Protein AF-A0A9W7G6H3-F1 (afdb_monomer_lite)

Foldseek 3Di:
DDDDDDPVVVVVVVVVVVPDDDDDDDDDDDDDDDDDDDDDDDPPDPPDPPPPPPDPPPDDPDPPDDDQFQDFQPDTHGPLQWQDDDPFKTKGQDQFAPFQLWIKMFTRDPPQQFPVPDDPVSNVVRVVVVVVSLVLSCVVVVAPDWDKDWQGDQVSQDPGSGTMIIIGGDDPPSDPDPCVVVVVSNVSHPDPDDDDDDDDPDPPPVVRDGDDPVVSSVVSVSSNVVVD

InterPro domains:
  IPR011146 HIT-like domain [PF01230] (80-172)
  IPR011146 HIT-like domain [PS51084] (68-177)
  IPR019808 Histidine triad, conserved site [PS00892] (151-169)
  IPR036265 HIT-like superfamily [G3DSA:3.30.428.10] (70-228)
  IPR036265 HIT-like superfamily [SSF54197] (71-226)
  IPR039383 FHIT family [cd01275] (71-188)
  IPR051884 Bis(5'-adenosyl)-triphosphatase activity regulators [PTHR46243] (67-227)

Radius of gyration: 25.58 Å; chains: 1; bounding box: 70×71×46 Å

Secondary structure (DSSP, 8-state):
--PPPPHHHHHHHHHHHTS------------------------------------------------SEEEETTEEEEGGGEEEE-SSEEEEE-SS-SSTT-EEEEESSTT--SGGGS-HHHHHHHHHHHHHHHHHHHHHTT-SEEEEE---SGGGT--SSS-EEEEEEE-TTSSSSTTHHHHHHHTTSS-----------PPPGGG-PPPPHHHHHHHHHHHHTT--

pLDDT: mean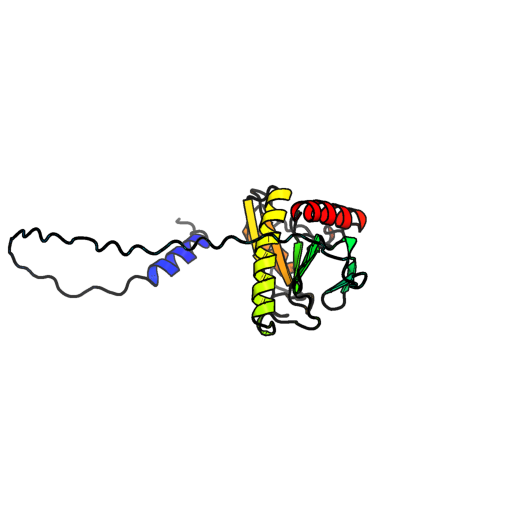 71.12, std 26.18, range [28.91, 98.69]

Sequence (228 aa):
MFGKPPPALLVVLVLLNYFLPSILSLATLSSSRSLLWGKITPLFSTASTRRTRFSTNLSGMEEGAGGDSQIFGRFQIPRKHVFYETEKSCAFVNLRPIVAGHVLVVCKREGVTRMSALEDDEYADLWSTVRKVQKVVEGENGGVAANVAVQDGREAGQSVPHVHVHILPRQKGDFEYNDQVYEELEGWGPWKGKGKERGMDVPNDEDRRDRTEEVMAEEARSYRDKFI

Structure (mmCIF, N/CA/C/O backbone):
data_AF-A0A9W7G6H3-F1
#
_entry.id   AF-A0A9W7G6H3-F1
#
loop_
_atom_site.group_PDB
_atom_site.id
_atom_site.type_symbol
_atom_site.label_atom_id
_atom_site.label_alt_id
_atom_site.label_comp_id
_atom_site.label_asym_id
_atom_site.label_entity_id
_atom_site.label_seq_id
_atom_site.pdbx_PDB_ins_code
_atom_site.Cartn_x
_atom_site.Cartn_y
_atom_site.Cartn_z
_atom_site.occupancy
_atom_site.B_iso_or_equiv
_atom_site.auth_seq_id
_atom_site.auth_comp_id
_atom_site.auth_asym_id
_atom_site.auth_atom_id
_atom_site.pdbx_PDB_model_num
ATOM 1 N N . MET A 1 1 ? 8.509 -36.606 -28.429 1.00 37.28 1 MET A N 1
ATOM 2 C CA . MET A 1 1 ? 8.901 -35.996 -27.141 1.00 37.28 1 MET A CA 1
ATOM 3 C C . MET A 1 1 ? 7.886 -34.909 -26.828 1.00 37.28 1 MET A C 1
ATOM 5 O O . MET A 1 1 ? 7.919 -33.875 -27.475 1.00 37.28 1 MET A O 1
ATOM 9 N N . PHE A 1 2 ? 6.924 -35.174 -25.943 1.00 42.19 2 PHE A N 1
ATOM 10 C CA . PHE A 1 2 ? 5.922 -34.181 -25.545 1.00 42.19 2 PHE A CA 1
ATOM 11 C C . PHE A 1 2 ? 6.442 -33.438 -24.311 1.00 42.19 2 PHE A C 1
ATOM 13 O O . PHE A 1 2 ? 6.698 -34.057 -23.279 1.00 42.19 2 PHE A O 1
ATOM 20 N N . GLY A 1 3 ? 6.680 -32.132 -24.457 1.00 44.75 3 GLY A N 1
ATOM 21 C CA . GLY A 1 3 ? 7.104 -31.256 -23.367 1.00 44.75 3 GLY A CA 1
ATOM 22 C C . GLY A 1 3 ? 6.021 -31.157 -22.294 1.00 44.75 3 GLY A C 1
ATOM 23 O O . GLY A 1 3 ? 4.830 -31.213 -22.600 1.00 44.75 3 GLY A O 1
ATOM 24 N N . LYS A 1 4 ? 6.438 -31.047 -21.029 1.00 42.97 4 LYS A N 1
ATOM 25 C CA . LYS A 1 4 ? 5.513 -30.858 -19.907 1.00 42.97 4 LYS A CA 1
ATOM 26 C C . LYS A 1 4 ? 4.685 -29.583 -20.133 1.00 42.97 4 LYS A C 1
ATOM 28 O O . LYS A 1 4 ? 5.272 -28.562 -20.493 1.00 42.97 4 LYS A O 1
ATOM 33 N N . PRO A 1 5 ? 3.358 -29.621 -19.929 1.00 42.94 5 PRO A N 1
ATOM 34 C CA . PRO A 1 5 ? 2.532 -28.431 -20.064 1.00 42.94 5 PRO A CA 1
ATOM 35 C C . PRO A 1 5 ? 2.884 -27.406 -18.971 1.00 42.94 5 PRO A C 1
ATOM 37 O O . PRO A 1 5 ? 3.294 -27.802 -17.874 1.00 42.94 5 PRO A O 1
ATOM 40 N N . PRO A 1 6 ? 2.730 -26.100 -19.252 1.00 42.84 6 PRO A N 1
ATOM 41 C CA . PRO A 1 6 ? 2.990 -25.044 -18.280 1.00 42.84 6 PRO A CA 1
ATOM 42 C C . PRO A 1 6 ? 2.073 -25.186 -17.050 1.00 42.84 6 PRO A C 1
ATOM 44 O O . PRO A 1 6 ? 0.951 -25.687 -17.177 1.00 42.84 6 PRO A O 1
ATOM 47 N N . PRO A 1 7 ? 2.511 -24.733 -15.861 1.00 51.31 7 PRO A N 1
ATOM 48 C CA . PRO A 1 7 ? 1.824 -24.958 -14.583 1.00 51.31 7 PRO A CA 1
ATOM 49 C C . PRO A 1 7 ? 0.365 -24.468 -14.557 1.00 51.31 7 PRO A C 1
ATOM 51 O O . PRO A 1 7 ? -0.476 -25.088 -13.907 1.00 51.31 7 PRO A O 1
ATOM 54 N N . ALA A 1 8 ? 0.018 -23.453 -15.355 1.00 47.84 8 ALA A N 1
ATOM 55 C CA . ALA A 1 8 ? -1.360 -22.982 -15.515 1.00 47.84 8 ALA A CA 1
ATOM 56 C C . ALA A 1 8 ? -2.313 -24.036 -16.126 1.00 47.84 8 ALA A C 1
ATOM 58 O O . ALA A 1 8 ? -3.483 -24.100 -15.750 1.00 47.84 8 ALA A O 1
ATOM 59 N N . LEU A 1 9 ? -1.826 -24.914 -17.015 1.00 43.56 9 LEU A N 1
ATOM 60 C CA . LEU A 1 9 ? -2.634 -26.006 -17.577 1.00 43.56 9 LEU A CA 1
ATOM 61 C C . LEU A 1 9 ? -2.933 -27.092 -16.535 1.00 43.56 9 LEU A C 1
ATOM 63 O O . LEU A 1 9 ? -3.976 -27.741 -16.610 1.00 43.56 9 LEU A O 1
ATOM 67 N N . LEU A 1 10 ? -2.042 -27.277 -15.557 1.00 43.38 10 LEU A N 1
ATOM 68 C CA . LEU A 1 10 ? -2.218 -28.261 -14.492 1.00 43.38 10 LEU A CA 1
ATOM 69 C C . LEU A 1 10 ? -3.322 -27.827 -13.517 1.00 43.38 10 LEU A C 1
ATOM 71 O O . LEU A 1 10 ? -4.120 -28.660 -13.103 1.00 43.38 10 LEU A O 1
ATOM 75 N N . VAL A 1 11 ? -3.438 -26.526 -13.225 1.00 48.56 11 VAL A N 1
ATOM 76 C CA . VAL A 1 11 ? -4.516 -25.978 -12.379 1.00 48.56 11 VAL A CA 1
ATOM 77 C C . VAL A 1 11 ? -5.888 -26.144 -13.046 1.00 48.56 11 VAL A C 1
ATOM 79 O O . VAL A 1 11 ? -6.843 -26.558 -12.392 1.00 48.56 11 VAL A O 1
ATOM 82 N N . VAL A 1 12 ? -5.988 -25.919 -14.362 1.00 50.88 12 VAL A N 1
ATOM 83 C CA . VAL A 1 12 ? -7.238 -26.130 -15.121 1.00 50.88 12 VAL A CA 1
ATOM 84 C C . VAL A 1 12 ? -7.622 -27.617 -15.183 1.00 50.88 12 VAL A C 1
ATOM 86 O O . VAL A 1 12 ? -8.793 -27.957 -15.014 1.00 50.88 12 VAL A O 1
ATOM 89 N N . LEU A 1 13 ? -6.648 -28.517 -15.361 1.00 43.91 13 LEU A N 1
ATOM 90 C CA . LEU A 1 13 ? -6.867 -29.971 -15.349 1.00 43.91 13 LEU A CA 1
ATOM 91 C C . LEU A 1 13 ? -7.285 -30.501 -13.971 1.00 43.91 13 LEU A C 1
ATOM 93 O O . LEU A 1 13 ? -8.119 -31.402 -13.893 1.00 43.91 13 LEU A O 1
ATOM 97 N N . VAL A 1 14 ? -6.746 -29.933 -12.890 1.00 50.03 14 VAL A N 1
ATOM 98 C CA . VAL A 1 14 ? -7.169 -30.270 -11.527 1.00 50.03 14 VAL A CA 1
ATOM 99 C C . VAL A 1 14 ? -8.615 -29.819 -11.305 1.00 50.03 14 VAL A C 1
ATOM 101 O O . VAL A 1 14 ? -9.425 -30.632 -10.878 1.00 50.03 14 VAL A O 1
ATOM 104 N N . LEU A 1 15 ? -8.991 -28.593 -11.682 1.00 46.84 15 LEU A N 1
ATOM 105 C CA . LEU A 1 15 ? -10.360 -28.087 -11.490 1.00 46.84 15 LEU A CA 1
ATOM 106 C C . LEU A 1 15 ? -11.423 -28.839 -12.313 1.00 46.84 15 LEU A C 1
ATOM 108 O O . LEU A 1 15 ? -12.531 -29.043 -11.819 1.00 46.84 15 LEU A O 1
ATOM 112 N N . LEU A 1 16 ? -11.095 -29.318 -13.519 1.00 47.12 16 LEU A N 1
ATOM 113 C CA . LEU A 1 16 ? -12.015 -30.131 -14.332 1.00 47.12 16 LEU A CA 1
ATOM 114 C C . LEU A 1 16 ? -12.332 -31.499 -13.702 1.00 47.12 16 LEU A C 1
ATOM 116 O O . LEU A 1 16 ? -13.444 -31.999 -13.867 1.00 47.12 16 LEU A O 1
ATOM 120 N N . ASN A 1 17 ? -11.406 -32.079 -12.932 1.00 48.19 17 ASN A N 1
ATOM 121 C CA . ASN A 1 17 ? -11.627 -33.356 -12.241 1.00 48.19 17 ASN A CA 1
ATOM 122 C C . ASN A 1 17 ? -12.491 -33.238 -10.973 1.00 48.19 17 ASN A C 1
ATOM 124 O O . ASN A 1 17 ? -13.005 -34.252 -10.505 1.00 48.19 17 ASN A O 1
ATOM 128 N N . TYR A 1 18 ? -12.696 -32.033 -10.429 1.00 50.94 18 TYR A N 1
ATOM 129 C CA . TYR A 1 18 ? -13.530 -31.821 -9.236 1.00 50.94 18 TYR A CA 1
ATOM 130 C C . TYR A 1 18 ? -15.010 -31.512 -9.546 1.00 50.94 18 TYR A C 1
ATOM 132 O O . TYR A 1 18 ? -15.808 -31.428 -8.616 1.00 50.94 18 TYR A O 1
ATOM 140 N N . PHE A 1 19 ? -15.406 -31.386 -10.824 1.00 48.22 19 PHE A N 1
ATOM 141 C CA . PHE A 1 19 ? -16.766 -30.974 -11.229 1.00 48.22 19 PHE A CA 1
ATOM 142 C C . PHE A 1 19 ? -17.551 -31.979 -12.091 1.00 48.22 19 PHE A C 1
ATOM 144 O O . PHE A 1 19 ? -18.599 -31.630 -12.634 1.00 48.22 19 PHE A O 1
ATOM 151 N N . LEU A 1 20 ? -17.119 -33.239 -12.184 1.00 40.69 20 LEU A N 1
ATOM 152 C CA . LEU A 1 20 ? -17.914 -34.301 -12.813 1.00 40.69 20 LEU A CA 1
ATOM 153 C C . LEU A 1 20 ? -18.245 -35.404 -11.799 1.00 40.69 20 LEU A C 1
ATOM 155 O O . LEU A 1 20 ? -17.445 -36.321 -11.614 1.00 40.69 20 LEU A O 1
ATOM 159 N N . PRO A 1 21 ? -19.421 -35.369 -11.146 1.00 39.72 21 PRO A N 1
ATOM 160 C CA . PRO A 1 21 ? -19.928 -36.549 -10.474 1.00 39.72 21 PRO A CA 1
ATOM 161 C C . PRO A 1 21 ? -20.385 -37.577 -11.517 1.00 39.72 21 PRO A C 1
ATOM 163 O O . PRO A 1 21 ? -21.236 -37.319 -12.366 1.00 39.72 21 PRO A O 1
ATOM 166 N N . SER A 1 22 ? -19.764 -38.747 -11.421 1.00 43.94 22 SER A N 1
ATOM 167 C CA . SER A 1 22 ? -20.074 -40.042 -12.020 1.00 43.94 22 SER A CA 1
ATOM 168 C C . SER A 1 22 ? -21.534 -40.238 -12.452 1.00 43.94 22 SER A C 1
ATOM 170 O O . SER A 1 22 ? -22.415 -40.425 -11.615 1.00 43.94 22 SER A O 1
ATOM 172 N N . ILE A 1 23 ? -21.779 -40.328 -13.763 1.00 41.62 23 ILE A N 1
ATOM 173 C CA . ILE A 1 23 ? -23.001 -40.936 -14.307 1.00 41.62 23 ILE A CA 1
ATOM 174 C C . ILE A 1 23 ? -22.586 -42.121 -15.178 1.00 41.62 23 ILE A C 1
ATOM 176 O O . ILE A 1 23 ? -22.318 -41.990 -16.368 1.00 41.62 23 ILE A O 1
ATOM 180 N N . LEU A 1 24 ? -22.528 -43.296 -14.560 1.00 37.28 24 LEU A N 1
ATOM 181 C CA . LEU A 1 24 ? -22.523 -44.584 -15.246 1.00 37.28 24 LEU A CA 1
ATOM 182 C C . LEU A 1 24 ? -23.578 -45.455 -14.565 1.00 37.28 24 LEU A C 1
ATOM 184 O O . LEU A 1 24 ? -23.296 -46.160 -13.602 1.00 37.28 24 LEU A O 1
ATOM 188 N N . SER A 1 25 ? -24.818 -45.371 -15.049 1.00 35.44 25 SER A N 1
ATOM 189 C CA . SER A 1 25 ? -25.824 -46.407 -14.821 1.00 35.44 25 SER A CA 1
ATOM 190 C C . SER A 1 25 ? -26.871 -46.394 -15.939 1.00 35.44 25 SER A C 1
ATOM 192 O O . SER A 1 25 ? -27.640 -45.449 -16.076 1.00 35.44 25 SER A O 1
ATOM 194 N N . LEU A 1 26 ? -26.831 -47.470 -16.731 1.00 35.66 26 LEU A N 1
ATOM 195 C CA . LEU A 1 26 ? -27.921 -48.126 -17.465 1.00 35.66 26 LEU A CA 1
ATOM 196 C C . LEU A 1 26 ? -28.795 -47.284 -18.416 1.00 35.66 26 LEU A C 1
ATOM 198 O O . LEU A 1 26 ? -29.797 -46.695 -18.026 1.00 35.66 26 LEU A O 1
ATOM 202 N N . ALA A 1 27 ? -28.520 -47.417 -19.717 1.00 29.6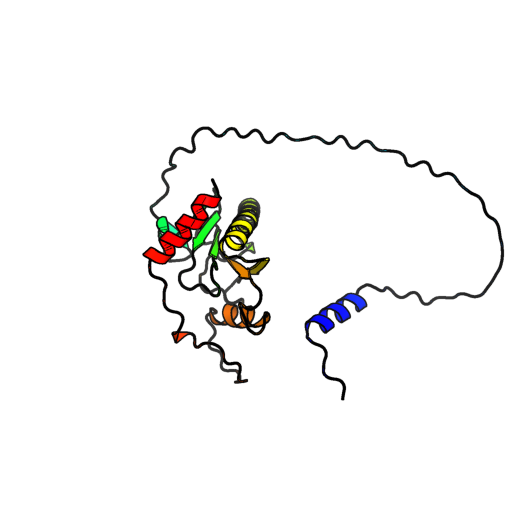9 27 ALA A N 1
ATOM 203 C CA . ALA A 1 27 ? -29.506 -47.203 -20.773 1.00 29.69 27 ALA A CA 1
ATOM 204 C C . ALA A 1 27 ? -29.674 -48.493 -21.594 1.00 29.69 27 ALA A C 1
ATOM 206 O O . ALA A 1 27 ? -28.798 -48.861 -22.373 1.00 29.69 27 ALA A O 1
ATOM 207 N N . THR A 1 28 ? -30.817 -49.167 -21.441 1.00 33.50 28 THR A N 1
ATOM 208 C CA . THR A 1 28 ? -31.390 -50.027 -22.488 1.00 33.50 28 THR A CA 1
ATOM 209 C C . THR A 1 28 ? -32.852 -49.636 -22.719 1.00 33.50 28 THR A C 1
ATOM 211 O O . THR A 1 28 ? -33.658 -49.626 -21.799 1.00 33.50 28 THR A O 1
ATOM 214 N N . LEU A 1 29 ? -33.103 -49.231 -23.969 1.00 33.12 29 LEU A N 1
ATOM 215 C CA . LEU A 1 29 ? -34.338 -49.174 -24.766 1.00 33.12 29 LEU A CA 1
ATOM 216 C C . LEU A 1 29 ? -35.714 -49.041 -24.077 1.00 33.12 29 LEU A C 1
ATOM 218 O O . LEU A 1 29 ? -36.169 -49.954 -23.403 1.00 33.12 29 LEU A O 1
ATOM 222 N N . SER A 1 30 ? -36.503 -48.043 -24.504 1.00 32.31 30 SER A N 1
ATOM 223 C CA . SER A 1 30 ? -37.556 -48.246 -25.526 1.00 32.31 30 SER A CA 1
ATOM 224 C C . SER A 1 30 ? -38.528 -47.053 -25.633 1.00 32.31 30 SER A C 1
ATOM 226 O O . SER A 1 30 ? -39.112 -46.617 -24.651 1.00 32.31 30 SER A O 1
ATOM 228 N N . SER A 1 31 ? -38.689 -46.569 -26.870 1.00 32.75 31 SER A N 1
ATOM 229 C CA . SER A 1 31 ? -39.908 -46.065 -27.533 1.00 32.75 31 SER A CA 1
ATOM 230 C C . SER A 1 31 ? -41.017 -45.358 -26.726 1.00 32.75 31 SER A C 1
ATOM 232 O O . SER A 1 31 ? -41.819 -46.006 -26.063 1.00 32.75 31 SER A O 1
ATOM 234 N N . SER A 1 32 ? -41.245 -44.065 -26.992 1.00 34.69 32 SER A N 1
ATOM 235 C CA . SER A 1 32 ? -42.416 -43.616 -27.778 1.00 34.69 32 SER A CA 1
ATOM 236 C C . SER A 1 32 ? -42.606 -42.100 -27.775 1.00 34.69 32 SER A C 1
ATOM 238 O O . SER A 1 32 ? -42.298 -41.386 -26.828 1.00 34.69 32 SER A O 1
ATOM 240 N N . ARG A 1 33 ? -43.144 -41.639 -28.903 1.00 36.75 33 ARG A N 1
ATOM 241 C CA . ARG A 1 33 ? -43.535 -40.272 -29.253 1.00 36.75 33 ARG A CA 1
ATOM 242 C C . ARG A 1 33 ? -44.618 -39.721 -28.316 1.00 36.75 33 ARG A C 1
ATOM 244 O O . ARG A 1 33 ? -45.574 -40.430 -28.041 1.00 36.75 33 ARG A O 1
ATOM 251 N N . SER A 1 34 ? -44.563 -38.424 -28.006 1.00 33.41 34 SER A N 1
ATOM 252 C CA . SER A 1 34 ? -45.651 -37.472 -28.302 1.00 33.41 34 SER A CA 1
ATOM 253 C C . SER A 1 34 ? -45.288 -36.071 -27.814 1.00 33.41 34 SER A C 1
ATOM 255 O O . SER A 1 34 ? -44.961 -35.861 -26.650 1.00 33.41 34 SER A O 1
ATOM 257 N N . LEU A 1 35 ? -45.385 -35.112 -28.731 1.00 36.34 35 LEU A N 1
ATOM 258 C CA . LEU A 1 35 ? -45.322 -33.679 -28.480 1.00 36.34 35 LEU A CA 1
ATOM 259 C C . LEU A 1 35 ? -46.563 -33.233 -27.700 1.00 36.34 35 LEU A C 1
ATOM 261 O O . LEU A 1 35 ? -47.682 -33.522 -28.116 1.00 36.34 35 LEU A O 1
ATOM 265 N N . LEU A 1 36 ? -46.368 -32.469 -26.627 1.00 35.56 36 LEU A N 1
ATOM 266 C CA . LEU A 1 36 ? -47.397 -31.618 -26.031 1.00 35.56 36 LEU A CA 1
ATOM 267 C C . LEU A 1 36 ? -46.737 -30.317 -25.568 1.00 35.56 36 LEU A C 1
ATOM 269 O O . LEU A 1 36 ? -45.937 -30.275 -24.638 1.00 35.56 36 LEU A O 1
ATOM 273 N N . TRP A 1 37 ? -47.058 -29.258 -26.306 1.00 30.33 37 TRP A N 1
ATOM 274 C CA . TRP A 1 37 ? -46.609 -27.889 -26.104 1.00 30.33 37 TRP A CA 1
ATOM 275 C C . TRP A 1 37 ? -47.368 -27.276 -24.919 1.00 30.33 37 TRP A C 1
ATOM 277 O O . TRP A 1 37 ? -48.461 -26.730 -25.074 1.00 30.33 37 TRP A O 1
ATOM 287 N N . GLY A 1 38 ? -46.804 -27.401 -23.719 1.00 30.97 38 GLY A N 1
ATOM 288 C CA . GLY A 1 38 ? -47.278 -26.724 -22.514 1.00 30.97 38 GLY A CA 1
ATOM 289 C C . GLY A 1 38 ? -46.702 -25.314 -22.428 1.00 30.97 38 GLY A C 1
ATOM 290 O O . GLY A 1 38 ? -45.511 -25.134 -22.194 1.00 30.97 38 GLY A O 1
ATOM 291 N N . LYS A 1 39 ? -47.555 -24.309 -22.630 1.00 34.38 39 LYS A N 1
ATOM 292 C CA . LYS A 1 39 ? -47.247 -22.888 -22.431 1.00 34.38 39 LYS A CA 1
ATOM 293 C C . LYS A 1 39 ? -46.891 -22.642 -20.960 1.00 34.38 39 LYS A C 1
ATOM 295 O O . LYS A 1 39 ? -47.771 -22.707 -20.108 1.00 34.38 39 LYS A O 1
ATOM 300 N N . ILE A 1 40 ? -45.632 -22.317 -20.677 1.00 37.91 40 ILE A N 1
ATOM 301 C CA . ILE A 1 40 ? -45.218 -21.761 -19.385 1.00 37.91 40 ILE A CA 1
ATOM 302 C C . ILE A 1 40 ? -45.090 -20.250 -19.568 1.00 37.91 40 ILE A C 1
ATOM 304 O O . ILE A 1 40 ? -44.199 -19.756 -20.255 1.00 37.91 40 ILE A O 1
ATOM 308 N N . THR A 1 41 ? -46.030 -19.517 -18.984 1.00 40.06 41 THR A N 1
ATOM 309 C CA . THR A 1 41 ? -45.950 -18.068 -18.792 1.00 40.06 41 THR A CA 1
ATOM 310 C C . THR A 1 41 ? -44.867 -17.755 -17.758 1.00 40.06 41 THR A C 1
ATOM 312 O O . THR A 1 41 ? -44.940 -18.308 -16.657 1.00 40.06 41 THR A O 1
ATOM 315 N N . PRO A 1 42 ? -43.900 -16.862 -18.021 1.00 35.66 42 PRO A N 1
ATOM 316 C CA . PRO A 1 42 ? -43.063 -16.347 -16.951 1.00 35.66 42 PRO A CA 1
ATOM 317 C C . PRO A 1 42 ? -43.887 -15.350 -16.128 1.00 35.66 42 PRO A C 1
ATOM 319 O O . PRO A 1 42 ? -44.368 -14.340 -16.645 1.00 35.66 42 PRO A O 1
ATOM 322 N N . LEU A 1 43 ? -44.065 -15.642 -14.837 1.00 36.12 43 LEU A N 1
ATOM 323 C CA . LEU A 1 43 ? -44.486 -14.645 -13.858 1.00 36.12 43 LEU A CA 1
ATOM 324 C C . LEU A 1 43 ? -43.375 -13.586 -13.789 1.00 36.12 43 LEU A C 1
ATOM 326 O O . LEU A 1 43 ? -42.303 -13.829 -13.237 1.00 36.12 43 LEU A O 1
ATOM 330 N N . PHE A 1 44 ? -43.620 -12.417 -14.373 1.00 32.94 44 PHE A N 1
ATOM 331 C CA . PHE A 1 44 ? -42.783 -11.244 -14.157 1.00 32.94 44 PHE A CA 1
ATOM 332 C C . PHE A 1 44 ? -42.977 -10.775 -12.712 1.00 32.94 44 PHE A C 1
ATOM 334 O O . PHE A 1 44 ? -43.959 -10.113 -12.387 1.00 32.94 44 PHE A O 1
ATOM 341 N N . SER A 1 45 ? -42.036 -11.128 -11.837 1.00 33.66 45 SER A N 1
ATOM 342 C CA . SER A 1 45 ? -41.872 -10.454 -10.552 1.00 33.66 45 SER A CA 1
ATOM 343 C C . SER A 1 45 ? -41.132 -9.144 -10.802 1.00 33.66 45 SER A C 1
ATOM 345 O O . SER A 1 45 ? -39.941 -9.126 -11.117 1.00 33.66 45 SER A O 1
ATOM 347 N N . THR A 1 46 ? -41.855 -8.032 -10.720 1.00 35.72 46 THR A N 1
ATOM 348 C CA . THR A 1 46 ? -41.291 -6.684 -10.758 1.00 35.72 46 THR A CA 1
ATOM 349 C C . THR A 1 46 ? -40.520 -6.430 -9.464 1.00 35.72 46 THR A C 1
ATOM 351 O O . THR A 1 46 ? -41.077 -5.946 -8.478 1.00 35.72 46 THR A O 1
ATOM 354 N N . ALA A 1 47 ? -39.227 -6.753 -9.451 1.00 35.09 47 ALA A N 1
ATOM 355 C CA . ALA A 1 47 ? -38.328 -6.289 -8.405 1.00 35.09 47 ALA A CA 1
ATOM 356 C C . ALA A 1 47 ? -38.116 -4.777 -8.581 1.00 35.09 47 ALA A C 1
ATOM 358 O O . ALA A 1 47 ? -37.442 -4.313 -9.498 1.00 35.09 47 ALA A O 1
ATOM 359 N N . SER A 1 48 ? -38.762 -4.009 -7.707 1.00 35.06 48 SER A N 1
ATOM 360 C CA . SER A 1 48 ? -38.632 -2.561 -7.578 1.00 35.06 48 SER A CA 1
ATOM 361 C C . SER A 1 48 ? -37.163 -2.162 -7.393 1.00 35.06 48 SER A C 1
ATOM 363 O O . SER A 1 48 ? -36.605 -2.311 -6.304 1.00 35.06 48 SER A O 1
ATOM 365 N N . THR A 1 49 ? -36.552 -1.592 -8.432 1.00 34.12 49 THR A N 1
ATOM 366 C CA . THR A 1 49 ? -35.246 -0.927 -8.369 1.00 34.12 49 THR A CA 1
ATOM 367 C C . THR A 1 49 ? -35.328 0.272 -7.426 1.00 34.12 49 THR A C 1
ATOM 369 O O . THR A 1 49 ? -35.676 1.387 -7.821 1.00 34.12 49 THR A O 1
ATOM 372 N N . ARG A 1 50 ? -35.001 0.060 -6.148 1.00 32.84 50 ARG A N 1
ATOM 373 C CA . ARG A 1 50 ? -34.818 1.148 -5.186 1.00 32.84 50 ARG A CA 1
ATOM 374 C C . ARG A 1 50 ? -33.463 1.792 -5.465 1.00 32.84 50 ARG A C 1
ATOM 376 O O . ARG A 1 50 ? -32.428 1.372 -4.964 1.00 32.84 50 ARG A O 1
ATOM 383 N N . ARG A 1 51 ? -33.488 2.806 -6.327 1.00 32.62 51 ARG A N 1
ATOM 384 C CA . ARG A 1 51 ? -32.367 3.703 -6.618 1.00 32.62 51 ARG A CA 1
ATOM 385 C C . ARG A 1 51 ? -32.074 4.512 -5.351 1.00 32.62 51 ARG A C 1
ATOM 387 O O . ARG A 1 51 ? -32.695 5.548 -5.121 1.00 32.62 51 ARG A O 1
ATOM 394 N N . THR A 1 52 ? -31.185 4.022 -4.495 1.00 32.69 52 THR A N 1
ATOM 395 C CA . THR A 1 52 ? -30.669 4.800 -3.368 1.00 32.69 52 THR A CA 1
ATOM 396 C C . THR A 1 52 ? -29.811 5.926 -3.935 1.00 32.69 52 THR A C 1
ATOM 398 O O . THR A 1 52 ? -28.723 5.717 -4.466 1.00 32.69 52 THR A O 1
ATOM 401 N N . ARG A 1 53 ? -30.352 7.147 -3.897 1.00 29.64 53 ARG A N 1
ATOM 402 C CA . ARG A 1 53 ? -29.578 8.365 -4.129 1.00 29.64 53 ARG A CA 1
ATOM 403 C C . ARG A 1 53 ? -28.584 8.475 -2.977 1.00 29.64 53 ARG A C 1
ATOM 405 O O . ARG A 1 53 ? -28.994 8.741 -1.852 1.00 29.64 53 ARG A O 1
ATOM 412 N N . PHE A 1 54 ? -27.305 8.244 -3.251 1.00 34.06 54 PHE A N 1
ATOM 413 C CA . PHE A 1 54 ? -26.247 8.698 -2.358 1.00 34.06 54 PHE A CA 1
ATOM 414 C C . PHE A 1 54 ? -26.275 10.228 -2.378 1.00 34.06 54 PHE A C 1
ATOM 416 O O . PHE A 1 54 ? -25.964 10.852 -3.390 1.00 34.06 54 PHE A O 1
ATOM 423 N N . SER A 1 55 ? -26.758 10.812 -1.284 1.00 30.44 55 SER A N 1
ATOM 424 C CA . SER A 1 55 ? -26.716 12.248 -1.045 1.00 30.44 55 SER A CA 1
ATOM 425 C C . SER A 1 55 ? -25.283 12.610 -0.683 1.00 30.44 55 SER A C 1
ATOM 427 O O . SER A 1 55 ? -24.825 12.301 0.414 1.00 30.44 55 SER A O 1
ATOM 429 N N . THR A 1 56 ? -24.561 13.234 -1.607 1.00 31.00 56 THR A N 1
ATOM 430 C CA . THR A 1 56 ? -23.279 13.877 -1.322 1.00 31.00 56 THR A CA 1
ATOM 431 C C . THR A 1 56 ? -23.548 15.167 -0.556 1.00 31.00 56 THR A C 1
ATOM 433 O O . THR A 1 56 ? -23.701 16.229 -1.153 1.00 31.00 56 THR A O 1
ATOM 436 N N . ASN A 1 57 ? -23.620 15.077 0.771 1.00 30.66 57 ASN A N 1
ATOM 437 C CA . ASN A 1 57 ? -23.387 16.240 1.619 1.00 30.66 57 ASN A CA 1
ATOM 438 C C . ASN A 1 57 ? -21.869 16.388 1.773 1.00 30.66 57 ASN A C 1
ATOM 440 O O . ASN A 1 57 ? -21.276 15.852 2.702 1.00 30.66 57 ASN A O 1
ATOM 444 N N . LEU A 1 58 ? -21.246 17.069 0.807 1.00 42.00 58 LEU A N 1
ATOM 445 C CA . LEU A 1 58 ? -19.925 17.665 0.977 1.00 42.00 58 LEU A CA 1
ATOM 446 C C . LEU A 1 58 ? -20.124 19.026 1.643 1.00 42.00 58 LEU A C 1
ATOM 448 O O . LEU A 1 58 ? -20.434 20.019 0.990 1.00 42.00 58 LEU A O 1
ATOM 452 N N . SER A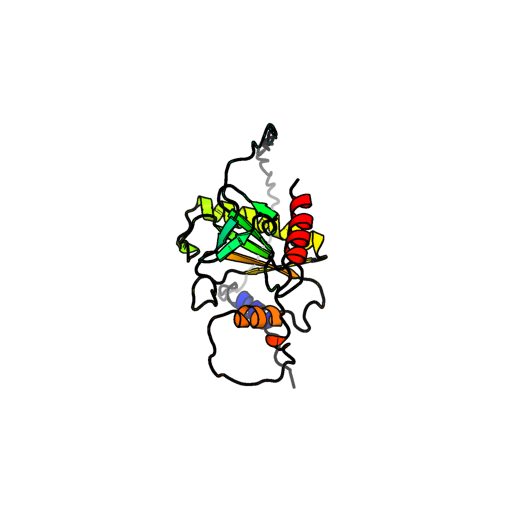 1 59 ? -19.957 19.055 2.956 1.00 28.91 59 SER A N 1
ATOM 453 C CA . SER A 1 59 ? -19.723 20.283 3.703 1.00 28.91 59 SER A CA 1
ATOM 454 C C . SER A 1 59 ? -18.678 19.987 4.768 1.00 28.91 59 SER A C 1
ATOM 456 O O . SER A 1 59 ? -18.973 19.280 5.725 1.00 28.91 59 SER A O 1
ATOM 458 N N . GLY A 1 60 ? -17.474 20.520 4.557 1.00 31.89 60 GLY A N 1
ATOM 459 C CA . GLY A 1 60 ? -16.452 20.697 5.585 1.00 31.89 60 GLY A CA 1
ATOM 460 C C . GLY A 1 60 ? -15.884 19.412 6.177 1.00 31.89 60 GLY A C 1
ATOM 461 O O . GLY A 1 60 ? -16.257 19.024 7.277 1.00 31.89 60 GLY A O 1
ATOM 462 N N . MET A 1 61 ? -14.899 18.809 5.506 1.00 31.56 61 MET A N 1
ATOM 463 C CA . MET A 1 61 ? -13.838 18.141 6.261 1.00 31.56 61 MET A CA 1
ATOM 464 C C . MET A 1 61 ? -12.988 19.250 6.874 1.00 31.56 61 MET A C 1
ATOM 466 O O . MET A 1 61 ? -12.095 19.795 6.230 1.00 31.56 61 MET A O 1
ATOM 470 N N . GLU A 1 62 ? -13.355 19.641 8.093 1.00 32.00 62 GLU A N 1
ATOM 471 C CA . GLU A 1 62 ? -12.434 20.314 8.997 1.00 32.00 62 GLU A CA 1
ATOM 472 C C . GLU A 1 62 ? -11.187 19.438 9.142 1.00 32.00 62 GLU A C 1
ATOM 474 O O . GLU A 1 62 ? -11.284 18.209 9.235 1.00 32.00 62 GLU A O 1
ATOM 479 N N . GLU A 1 63 ? -10.018 20.075 9.112 1.00 39.56 63 GLU A N 1
ATOM 480 C CA . GLU A 1 63 ? -8.731 19.453 9.396 1.00 39.56 63 GLU A CA 1
ATOM 481 C C . GLU A 1 63 ? -8.769 18.843 10.803 1.00 39.56 63 GLU A C 1
ATOM 483 O O . GLU A 1 63 ? -8.525 19.499 11.815 1.00 39.56 63 GLU A O 1
ATOM 488 N N . GLY A 1 64 ? -9.140 17.566 10.868 1.00 32.66 64 GLY A N 1
ATOM 489 C CA . GLY A 1 64 ? -9.104 16.781 12.087 1.00 32.66 64 GLY A CA 1
ATOM 490 C C . GLY A 1 64 ? -7.658 16.601 12.526 1.00 32.66 64 GLY A C 1
ATOM 491 O O . GLY A 1 64 ? -6.857 15.997 11.814 1.00 32.66 64 GLY A O 1
ATOM 492 N N . ALA A 1 65 ? -7.345 17.129 13.706 1.00 40.69 65 ALA A N 1
ATOM 493 C CA . ALA A 1 65 ? -6.082 16.959 14.405 1.00 40.69 65 ALA A CA 1
ATOM 494 C C . ALA A 1 65 ? -5.664 15.475 14.453 1.00 40.69 65 ALA A C 1
ATOM 496 O O . ALA A 1 65 ? -6.244 14.674 15.185 1.00 40.69 65 ALA A O 1
ATOM 497 N N . GLY A 1 66 ? -4.648 15.108 13.674 1.00 38.94 66 GLY A N 1
ATOM 498 C CA . GLY A 1 66 ? -4.052 13.775 13.640 1.00 38.94 66 GLY A CA 1
ATOM 499 C C . GLY A 1 66 ? -2.561 13.922 13.369 1.00 38.94 66 GLY A C 1
ATOM 500 O O . GLY A 1 66 ? -2.187 14.667 12.469 1.00 38.94 66 GLY A O 1
ATOM 501 N N . GLY A 1 67 ? -1.726 13.295 14.202 1.00 57.81 67 GLY A N 1
ATOM 502 C CA . GLY A 1 67 ? -0.281 13.534 14.271 1.00 57.81 67 GLY A CA 1
ATOM 503 C C . GLY A 1 67 ? 0.465 13.468 12.932 1.00 57.81 67 GLY A C 1
ATOM 504 O O . GLY A 1 67 ? 0.013 12.848 11.972 1.00 57.81 67 GLY A O 1
ATOM 505 N N . ASP A 1 68 ? 1.652 14.079 12.897 1.00 75.06 68 ASP A N 1
ATOM 506 C CA . ASP A 1 68 ? 2.499 14.291 11.705 1.00 75.06 68 ASP A CA 1
ATOM 507 C C . ASP A 1 68 ? 2.897 13.019 10.916 1.00 75.06 68 ASP A C 1
ATOM 509 O O . ASP A 1 68 ? 3.553 13.099 9.869 1.00 75.06 68 ASP A O 1
ATOM 513 N N . SER A 1 69 ? 2.523 11.827 11.389 1.00 85.94 69 SER A N 1
ATOM 514 C CA . SER A 1 69 ? 2.885 10.548 10.784 1.00 85.94 69 SER A CA 1
ATOM 515 C C . SER A 1 69 ? 1.845 9.447 11.012 1.00 85.94 69 SER A C 1
ATOM 517 O O . SER A 1 69 ? 1.104 9.458 11.992 1.00 85.94 69 SER A O 1
ATOM 519 N N . GLN A 1 70 ? 1.825 8.470 10.102 1.00 90.44 70 GLN A N 1
ATOM 520 C CA . GLN A 1 70 ?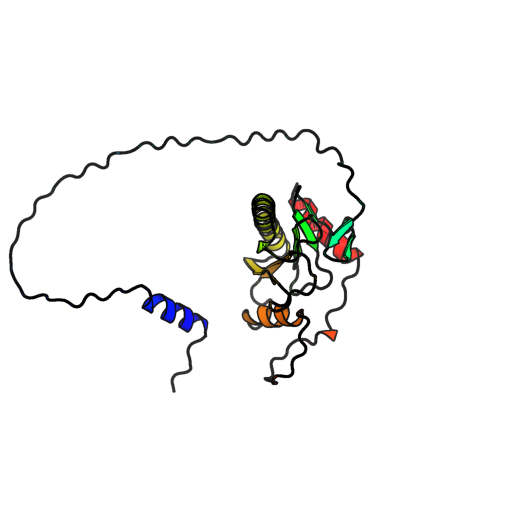 1.122 7.196 10.264 1.00 90.44 70 GLN A CA 1
ATOM 521 C C . GLN A 1 70 ? 2.077 6.154 10.861 1.00 90.44 70 GLN A C 1
ATOM 523 O O . GLN A 1 70 ? 3.203 6.007 10.386 1.00 90.44 70 GLN A O 1
ATOM 528 N N . ILE A 1 71 ? 1.632 5.374 11.847 1.00 93.00 71 ILE A N 1
ATOM 529 C CA . ILE A 1 71 ? 2.432 4.275 12.405 1.00 93.00 71 ILE A CA 1
ATOM 530 C C . ILE A 1 71 ? 2.302 3.014 11.543 1.00 93.00 71 ILE A C 1
ATOM 532 O O . ILE A 1 71 ? 1.199 2.597 11.190 1.00 93.00 71 ILE A O 1
ATOM 536 N N . PHE A 1 72 ? 3.439 2.388 11.234 1.00 92.88 72 PHE A N 1
ATOM 537 C CA . PHE A 1 72 ? 3.539 1.107 10.538 1.00 92.88 72 PHE A CA 1
ATOM 538 C C . PHE A 1 72 ? 4.534 0.196 11.269 1.00 92.88 72 PHE A C 1
ATOM 540 O O . PHE A 1 72 ? 5.752 0.277 11.097 1.00 92.88 72 PHE A O 1
ATOM 547 N N . GLY A 1 73 ? 4.020 -0.658 12.155 1.00 91.06 73 GLY A N 1
ATOM 548 C CA . GLY A 1 73 ? 4.842 -1.441 13.081 1.00 91.06 73 GLY A CA 1
ATOM 549 C C . GLY A 1 73 ? 5.644 -0.530 14.014 1.00 91.06 73 GLY A C 1
ATOM 550 O O . GLY A 1 73 ? 5.077 0.121 14.880 1.00 91.06 73 GLY A O 1
ATOM 551 N N . ARG A 1 74 ? 6.967 -0.474 13.825 1.00 90.44 74 ARG A N 1
ATOM 552 C CA . ARG A 1 74 ? 7.871 0.440 14.556 1.00 90.44 74 ARG A CA 1
ATOM 553 C C . ARG A 1 74 ? 8.245 1.700 13.771 1.00 90.44 74 ARG A C 1
ATOM 555 O O . ARG A 1 74 ? 9.039 2.502 14.253 1.00 90.44 74 ARG A O 1
ATOM 562 N N . PHE A 1 75 ? 7.772 1.816 12.534 1.00 92.06 75 PHE A N 1
ATOM 563 C CA . PHE A 1 75 ? 8.130 2.895 11.625 1.00 92.06 75 PHE A CA 1
ATOM 564 C C . PHE A 1 75 ? 7.095 4.014 11.699 1.00 92.06 75 PHE A C 1
ATOM 566 O O . PHE A 1 75 ? 5.898 3.753 11.800 1.00 92.06 75 PHE A O 1
ATOM 573 N N . GLN A 1 76 ? 7.569 5.255 11.617 1.00 93.38 76 GLN A N 1
ATOM 574 C CA . GLN A 1 76 ? 6.730 6.437 11.449 1.00 93.38 76 GLN A CA 1
ATOM 575 C C . GLN A 1 76 ? 6.774 6.837 9.979 1.00 93.38 76 GLN A C 1
ATOM 577 O O . GLN A 1 76 ? 7.837 7.164 9.455 1.00 93.38 76 GLN A O 1
ATOM 582 N N . ILE A 1 77 ? 5.632 6.771 9.306 1.00 94.62 77 ILE A N 1
ATOM 583 C CA . ILE A 1 77 ? 5.486 7.139 7.902 1.00 94.62 77 ILE A CA 1
ATOM 584 C C . ILE A 1 77 ? 5.112 8.621 7.837 1.00 94.62 77 ILE A C 1
ATOM 586 O O . ILE A 1 77 ? 4.025 8.985 8.293 1.00 94.62 77 ILE A O 1
ATOM 590 N N . PRO A 1 78 ? 5.971 9.492 7.278 1.00 94.69 78 PRO A N 1
ATOM 591 C CA . PRO A 1 78 ? 5.674 10.913 7.169 1.00 94.69 78 PRO A CA 1
ATOM 592 C C . PRO A 1 78 ? 4.381 11.164 6.393 1.00 94.69 78 PRO A C 1
ATOM 594 O O . PRO A 1 78 ? 4.154 10.552 5.345 1.00 94.69 78 PRO A O 1
ATOM 597 N N . ARG A 1 79 ? 3.575 12.141 6.829 1.00 94.25 79 ARG A N 1
ATOM 598 C CA . ARG A 1 79 ? 2.318 12.508 6.151 1.00 94.25 79 ARG A CA 1
ATOM 599 C C . ARG A 1 79 ? 2.496 12.815 4.662 1.00 94.25 79 ARG A C 1
ATOM 601 O O . ARG A 1 79 ? 1.614 12.539 3.855 1.00 94.25 79 ARG A O 1
ATOM 608 N N . LYS A 1 80 ? 3.658 13.349 4.274 1.00 95.19 80 LYS A N 1
ATOM 609 C CA . LYS A 1 80 ? 3.999 13.627 2.871 1.00 95.19 80 LYS A CA 1
ATOM 610 C C . LYS A 1 80 ? 4.059 12.375 1.981 1.00 95.19 80 LYS A C 1
ATOM 612 O O . LYS A 1 80 ? 3.868 12.522 0.784 1.00 95.19 80 LYS A O 1
ATOM 617 N N . HIS A 1 81 ? 4.275 11.180 2.537 1.00 96.25 81 HIS A N 1
ATOM 618 C CA . HIS A 1 81 ? 4.292 9.906 1.798 1.00 96.25 81 HIS A CA 1
ATOM 619 C C . HIS A 1 81 ? 2.924 9.200 1.785 1.00 96.25 81 HIS A C 1
ATOM 621 O O . HIS A 1 81 ? 2.723 8.239 1.041 1.00 96.25 81 HIS A O 1
ATOM 627 N N . VAL A 1 82 ? 1.980 9.666 2.605 1.00 96.94 82 VAL A N 1
ATOM 628 C CA . VAL A 1 82 ? 0.605 9.167 2.650 1.00 96.94 82 VAL A CA 1
ATOM 629 C C . VAL A 1 82 ? -0.222 9.871 1.579 1.00 96.94 82 VAL A C 1
ATOM 631 O O . VAL A 1 82 ? -0.225 11.100 1.505 1.00 96.94 82 VAL A O 1
ATOM 634 N N . PHE A 1 83 ? -0.953 9.122 0.759 1.00 97.31 83 PHE A N 1
ATOM 635 C CA . PHE A 1 83 ? -1.737 9.696 -0.343 1.00 97.31 83 PHE A CA 1
ATOM 636 C C . PHE A 1 83 ? -3.243 9.466 -0.225 1.00 97.31 83 PHE A C 1
ATOM 638 O O . PHE A 1 83 ? -4.009 10.198 -0.846 1.00 97.31 83 PHE A O 1
ATOM 645 N N . TYR A 1 84 ? -3.680 8.500 0.582 1.00 97.81 84 TYR A N 1
ATOM 646 C CA . TYR A 1 84 ? -5.098 8.263 0.830 1.00 97.81 84 TYR A CA 1
ATOM 647 C C . TYR A 1 84 ? -5.321 7.727 2.239 1.00 97.81 84 TYR A C 1
ATOM 649 O O . TYR A 1 84 ? -4.549 6.905 2.727 1.00 97.81 84 TYR A O 1
ATOM 657 N N . GLU A 1 85 ? -6.391 8.175 2.889 1.00 96.62 85 GLU A N 1
ATOM 658 C CA . GLU A 1 85 ? -6.762 7.716 4.221 1.00 96.62 85 GLU A CA 1
ATOM 659 C C . GLU A 1 85 ? -8.273 7.665 4.400 1.00 96.62 85 GLU A C 1
ATOM 661 O O . GLU A 1 85 ? -9.022 8.472 3.848 1.00 96.62 85 GLU A O 1
ATOM 666 N N . THR A 1 86 ? -8.695 6.735 5.242 1.00 97.38 86 THR A N 1
ATOM 667 C CA . THR A 1 86 ? -10.040 6.649 5.806 1.00 97.38 86 THR A CA 1
ATOM 668 C C . THR A 1 86 ? -9.942 6.768 7.329 1.00 97.38 86 THR A C 1
ATOM 670 O O . THR A 1 86 ? -8.885 7.088 7.885 1.00 97.38 86 THR A O 1
ATOM 673 N N . GLU A 1 87 ? -11.042 6.505 8.030 1.00 96.50 87 GLU A N 1
ATOM 674 C CA . GLU A 1 87 ? -11.045 6.411 9.490 1.00 96.50 87 GLU A CA 1
ATOM 675 C C . GLU A 1 87 ? -10.171 5.250 9.999 1.00 96.50 87 GLU A C 1
ATOM 677 O O . GLU A 1 87 ? -9.495 5.398 11.015 1.00 96.50 87 GLU A O 1
ATOM 682 N N . LYS A 1 88 ? -10.131 4.120 9.275 1.00 97.62 88 LYS A N 1
ATOM 683 C CA . LYS A 1 88 ? -9.524 2.861 9.750 1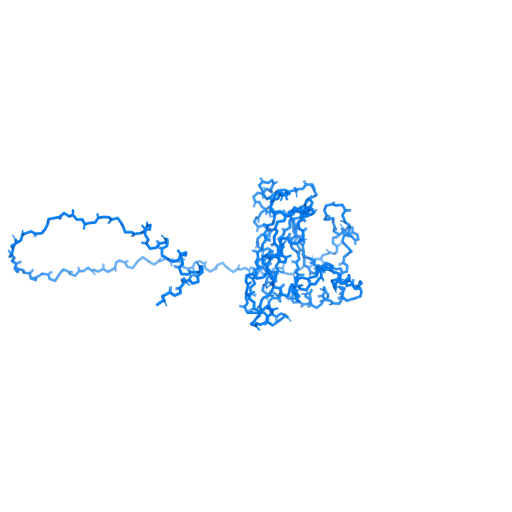.00 97.62 88 LYS A CA 1
ATOM 684 C C . LYS A 1 88 ? -8.353 2.358 8.919 1.00 97.62 88 LYS A C 1
ATOM 686 O O . LYS A 1 88 ? -7.659 1.447 9.366 1.00 97.62 88 LYS A O 1
ATOM 691 N N . SER A 1 89 ? -8.093 2.964 7.766 1.00 98.12 89 SER A N 1
ATOM 692 C CA . SER A 1 89 ? -7.033 2.551 6.850 1.00 98.12 89 SER A CA 1
ATOM 693 C C . SER A 1 89 ? -6.213 3.734 6.349 1.00 98.12 89 SER A C 1
ATOM 695 O O . SER A 1 89 ? -6.668 4.881 6.305 1.00 98.12 89 SER A O 1
ATOM 697 N N . CYS A 1 90 ? -4.979 3.450 5.955 1.00 97.81 90 CYS A N 1
ATOM 698 C CA . CYS A 1 90 ? -4.049 4.416 5.387 1.00 97.81 90 CYS A CA 1
ATOM 699 C C . CYS A 1 90 ? -3.324 3.786 4.193 1.00 97.81 90 CYS A C 1
ATOM 701 O O . CYS A 1 90 ? -2.999 2.601 4.225 1.00 97.81 90 CYS A O 1
ATOM 703 N N . ALA A 1 91 ? -3.073 4.565 3.144 1.00 98.25 91 ALA A N 1
ATOM 704 C CA . ALA A 1 91 ? -2.304 4.146 1.982 1.00 98.25 91 ALA A CA 1
ATOM 705 C C . ALA A 1 91 ? -1.127 5.093 1.734 1.00 98.25 91 ALA A C 1
ATOM 707 O O . ALA A 1 91 ? -1.283 6.320 1.702 1.00 98.25 91 ALA A O 1
ATOM 708 N N . PHE A 1 92 ? 0.055 4.514 1.546 1.00 98.00 92 PHE A N 1
ATOM 709 C CA . PHE A 1 92 ? 1.301 5.253 1.378 1.00 98.00 92 PHE A CA 1
ATOM 710 C C . PHE A 1 92 ? 2.248 4.571 0.391 1.00 98.00 92 PHE A C 1
ATOM 712 O O . PHE A 1 92 ? 2.138 3.378 0.090 1.00 98.00 92 PHE A O 1
ATOM 719 N N . VAL A 1 93 ? 3.170 5.365 -0.149 1.00 96.62 93 VAL A N 1
ATOM 720 C CA . VAL A 1 93 ? 4.141 4.905 -1.146 1.00 96.62 93 VAL A CA 1
ATOM 721 C C . VAL A 1 93 ? 5.260 4.073 -0.512 1.00 96.62 93 VAL A C 1
ATOM 723 O O . VAL A 1 93 ? 5.688 4.337 0.612 1.00 96.62 93 VAL A O 1
ATOM 726 N N . ASN A 1 94 ? 5.755 3.057 -1.223 1.00 93.00 94 ASN A N 1
ATOM 727 C CA . ASN A 1 94 ? 6.744 2.119 -0.683 1.00 93.00 94 ASN A CA 1
ATOM 728 C C . ASN A 1 94 ? 8.182 2.656 -0.825 1.00 93.00 94 ASN A C 1
ATOM 730 O O . ASN A 1 94 ? 8.552 3.148 -1.881 1.00 93.00 94 ASN A O 1
ATOM 734 N N . LEU A 1 95 ? 9.036 2.550 0.192 1.00 88.75 95 LEU A N 1
ATOM 735 C CA . LEU A 1 95 ? 10.428 3.020 0.100 1.00 88.75 95 LEU A CA 1
ATOM 736 C C . LEU A 1 95 ? 11.222 2.307 -1.010 1.00 88.75 95 LEU A C 1
ATOM 738 O O . LEU A 1 95 ? 11.978 2.951 -1.737 1.00 88.75 95 LEU A O 1
ATOM 742 N N . ARG A 1 96 ? 11.013 0.995 -1.165 1.00 86.44 96 ARG A N 1
ATOM 743 C CA . ARG A 1 96 ? 11.670 0.155 -2.178 1.00 86.44 96 ARG A CA 1
ATOM 744 C C . ARG A 1 96 ? 10.603 -0.589 -2.990 1.00 86.44 96 ARG A C 1
ATOM 746 O O . ARG A 1 96 ? 10.239 -1.717 -2.654 1.00 86.44 96 ARG A O 1
ATOM 753 N N . PRO A 1 97 ? 10.031 0.049 -4.021 1.00 86.62 97 PRO A N 1
ATOM 754 C CA . PRO A 1 97 ? 9.014 -0.579 -4.852 1.00 86.62 97 PRO A CA 1
ATOM 755 C C . PRO A 1 97 ? 9.601 -1.757 -5.652 1.00 86.62 97 PRO A C 1
ATOM 757 O O . PRO A 1 97 ? 10.753 -1.714 -6.071 1.00 86.62 97 PRO A O 1
ATOM 760 N N . ILE A 1 98 ? 8.793 -2.802 -5.867 1.00 85.12 98 ILE A N 1
ATOM 761 C CA . ILE A 1 98 ? 9.171 -3.977 -6.687 1.00 85.12 98 ILE A CA 1
ATOM 762 C C . ILE A 1 98 ? 8.911 -3.659 -8.163 1.00 85.12 98 ILE A C 1
ATOM 764 O O . ILE A 1 98 ? 9.716 -3.957 -9.033 1.00 85.12 98 ILE A O 1
ATOM 768 N N . VAL A 1 99 ? 7.787 -2.992 -8.415 1.00 87.75 99 VAL A N 1
ATOM 769 C CA . VAL A 1 99 ? 7.404 -2.395 -9.695 1.00 87.75 99 VAL A CA 1
ATOM 770 C C . VAL A 1 99 ? 7.030 -0.937 -9.458 1.00 87.75 99 VAL A C 1
ATOM 772 O O . VAL A 1 99 ? 6.661 -0.573 -8.337 1.00 87.75 99 VAL A O 1
ATOM 775 N N . ALA A 1 100 ? 7.096 -0.102 -10.496 1.00 88.19 100 ALA A N 1
ATOM 776 C CA . ALA A 1 100 ? 6.607 1.274 -10.420 1.00 88.19 100 ALA A CA 1
ATOM 777 C C . ALA A 1 100 ? 5.155 1.300 -9.909 1.00 88.19 100 ALA A C 1
ATOM 779 O O . ALA A 1 100 ? 4.334 0.499 -10.347 1.00 88.19 100 ALA A O 1
ATOM 780 N N . GLY A 1 101 ? 4.852 2.171 -8.944 1.00 91.62 101 GLY A N 1
ATOM 781 C CA . GLY A 1 101 ? 3.535 2.224 -8.308 1.00 91.62 101 GLY A CA 1
ATOM 782 C C . GLY A 1 101 ? 3.247 1.138 -7.270 1.00 91.62 101 GLY A C 1
ATOM 783 O O . GLY A 1 101 ? 2.100 1.008 -6.846 1.00 91.62 101 GLY A O 1
ATOM 784 N N . HIS A 1 102 ? 4.246 0.360 -6.829 1.00 95.12 102 HIS A N 1
ATOM 785 C CA . HIS A 1 102 ? 4.087 -0.525 -5.673 1.00 95.12 102 HIS A CA 1
ATOM 786 C C . HIS A 1 102 ? 3.812 0.307 -4.408 1.00 95.12 102 HIS A C 1
ATOM 788 O O . HIS A 1 102 ? 4.695 0.991 -3.885 1.00 95.12 102 HIS A O 1
ATOM 794 N N . VAL A 1 103 ? 2.587 0.205 -3.895 1.00 97.44 103 VAL A N 1
ATOM 795 C CA . VAL A 1 103 ? 2.107 0.907 -2.696 1.00 97.44 103 VAL A CA 1
ATOM 796 C C . VAL A 1 103 ? 1.615 -0.070 -1.631 1.00 97.44 103 VAL A C 1
ATOM 798 O O . VAL A 1 103 ? 1.348 -1.241 -1.916 1.00 97.44 103 VAL A O 1
ATOM 801 N N . LEU A 1 104 ? 1.487 0.428 -0.401 1.00 98.06 104 LEU A N 1
ATOM 802 C CA . LEU A 1 104 ? 0.959 -0.322 0.735 1.00 98.06 104 LEU A CA 1
ATOM 803 C C . LEU A 1 104 ? -0.350 0.296 1.221 1.00 98.06 104 LEU A C 1
ATOM 805 O O . LEU A 1 104 ? -0.470 1.519 1.303 1.00 98.06 104 LEU A O 1
ATOM 809 N N . VAL A 1 105 ? -1.304 -0.558 1.589 1.00 98.50 105 VAL A N 1
ATOM 810 C CA . VAL A 1 105 ? -2.505 -0.181 2.345 1.00 98.50 105 VAL A CA 1
ATOM 811 C C . VAL A 1 105 ? -2.469 -0.886 3.692 1.00 98.50 105 VAL A C 1
ATOM 813 O O . VAL A 1 105 ? -2.309 -2.102 3.747 1.00 98.50 105 VAL A O 1
ATOM 816 N N . VAL A 1 106 ? -2.619 -0.134 4.776 1.00 97.88 106 VAL A N 1
ATOM 817 C CA . VAL A 1 106 ? -2.507 -0.629 6.152 1.00 97.88 106 VAL A CA 1
ATOM 818 C C . VAL A 1 106 ? -3.759 -0.319 6.953 1.00 97.88 106 VAL A C 1
ATOM 820 O O . VAL A 1 106 ? -4.466 0.648 6.660 1.00 97.88 106 VAL A O 1
ATOM 823 N N . CYS A 1 107 ? -4.004 -1.112 7.993 1.00 97.06 107 CYS A N 1
ATOM 824 C CA . CYS A 1 107 ? -4.925 -0.726 9.057 1.00 97.06 107 CYS A CA 1
ATOM 825 C C . CYS A 1 107 ? -4.295 0.408 9.886 1.00 97.06 107 CYS A C 1
ATOM 827 O O . CYS A 1 107 ? -3.085 0.455 10.062 1.00 97.06 107 CYS A O 1
ATOM 829 N N . LYS A 1 108 ? -5.087 1.345 10.406 1.00 96.38 108 LYS A N 1
ATOM 830 C CA . LYS A 1 108 ? -4.576 2.420 11.270 1.00 96.38 108 LYS A CA 1
ATOM 831 C C . LYS A 1 108 ? -4.327 1.959 12.703 1.00 96.38 108 LYS A C 1
ATOM 833 O O . LYS A 1 108 ? -3.480 2.541 13.376 1.00 96.38 108 LYS A O 1
ATOM 838 N N . ARG A 1 109 ? -5.052 0.938 13.178 1.00 95.69 109 ARG A N 1
ATOM 839 C CA . ARG A 1 109 ? -4.916 0.438 14.548 1.00 95.69 109 ARG A CA 1
ATOM 840 C C . ARG A 1 109 ? -3.538 -0.188 14.749 1.00 95.69 109 ARG A C 1
ATOM 842 O O . ARG A 1 109 ? -3.136 -1.123 14.059 1.00 95.69 109 ARG A O 1
ATOM 849 N N . GLU A 1 110 ? -2.812 0.332 15.729 1.00 94.06 110 GLU A N 1
ATOM 850 C CA . GLU A 1 110 ? -1.479 -0.152 16.070 1.00 94.06 110 GLU A CA 1
ATOM 851 C C . GLU A 1 110 ? -1.518 -1.545 16.712 1.00 94.06 110 GLU A C 1
ATOM 853 O O . GLU A 1 110 ? -2.486 -1.938 17.363 1.00 94.06 110 GLU A O 1
ATOM 858 N N . GLY A 1 111 ? -0.440 -2.312 16.532 1.00 91.81 111 GLY A N 1
ATOM 859 C CA . GLY A 1 111 ? -0.284 -3.639 17.138 1.00 91.81 111 GLY A CA 1
ATOM 860 C C . GLY A 1 111 ? -1.054 -4.776 16.456 1.00 91.81 111 GLY A C 1
ATOM 861 O O . GLY A 1 111 ? -0.885 -5.931 16.848 1.00 91.81 111 GLY A O 1
ATOM 862 N N . VAL A 1 112 ? -1.849 -4.502 15.416 1.00 96.06 112 VAL A N 1
ATOM 863 C CA . VAL A 1 112 ? -2.531 -5.550 14.642 1.00 96.06 112 VAL A CA 1
ATOM 864 C C . VAL A 1 112 ? -1.541 -6.217 13.699 1.00 96.06 112 VAL A C 1
ATOM 866 O O . VAL A 1 112 ? -1.212 -5.690 12.641 1.00 96.06 112 VAL A O 1
ATOM 869 N N . THR A 1 113 ? -1.042 -7.389 14.085 1.00 96.38 113 THR A N 1
ATOM 870 C CA . THR A 1 113 ? -0.014 -8.110 13.318 1.00 96.38 113 THR A CA 1
ATOM 871 C C . THR A 1 113 ? -0.588 -9.109 12.314 1.00 96.38 113 THR A C 1
ATOM 873 O O . THR A 1 113 ? 0.108 -9.470 11.368 1.00 96.38 113 THR A O 1
ATOM 876 N N . ARG A 1 114 ? -1.839 -9.549 12.504 1.00 97.62 114 ARG A N 1
ATOM 877 C CA . ARG A 1 114 ? -2.490 -10.604 11.714 1.00 97.62 114 ARG A CA 1
ATOM 878 C C . ARG A 1 114 ? -3.826 -10.147 11.145 1.00 97.62 114 ARG A C 1
ATOM 880 O O . ARG A 1 114 ? -4.594 -9.499 11.853 1.00 97.62 114 ARG A O 1
ATOM 887 N N . MET A 1 115 ? -4.146 -10.567 9.921 1.00 97.19 115 MET A N 1
ATOM 888 C CA . MET A 1 115 ? -5.450 -10.305 9.288 1.00 97.19 115 MET A CA 1
ATOM 889 C C . MET A 1 115 ? -6.617 -10.819 10.135 1.00 97.19 115 MET A C 1
ATOM 891 O O . MET A 1 115 ? -7.648 -10.166 10.228 1.00 97.19 115 MET A O 1
ATOM 895 N N . SER A 1 116 ? -6.438 -11.969 10.789 1.00 97.31 116 SER A N 1
ATOM 896 C CA . SER A 1 116 ? -7.449 -12.584 11.657 1.00 97.31 116 SER A CA 1
ATOM 897 C C . SER A 1 116 ? -7.715 -11.819 12.959 1.00 97.31 116 SER A C 1
ATOM 899 O O . SER A 1 116 ? -8.595 -12.216 13.712 1.00 97.31 116 SER A O 1
ATOM 901 N N . ALA A 1 117 ? -6.915 -10.796 13.270 1.00 97.56 117 ALA A N 1
ATOM 902 C CA . ALA A 1 117 ? -7.063 -9.958 14.459 1.00 97.56 117 ALA A CA 1
ATOM 903 C C . ALA A 1 117 ? -7.702 -8.592 14.149 1.00 97.56 117 ALA A C 1
ATOM 905 O O . ALA A 1 117 ? -7.781 -7.750 15.045 1.00 97.56 117 ALA A O 1
ATOM 906 N N . LEU A 1 118 ? -8.101 -8.357 12.894 1.00 97.88 118 LEU A N 1
ATOM 907 C CA . LEU A 1 118 ? -8.905 -7.202 12.504 1.00 97.88 118 LEU A CA 1
ATOM 908 C C . LEU A 1 118 ? -10.346 -7.386 12.973 1.00 97.88 118 LEU A C 1
ATOM 910 O O . LEU A 1 118 ? -10.890 -8.487 12.892 1.00 97.88 118 LEU A O 1
ATOM 914 N N . GLU A 1 119 ? -10.966 -6.291 13.393 1.00 98.19 119 GLU A N 1
ATOM 915 C CA . GLU A 1 119 ? -12.415 -6.240 13.568 1.00 98.19 119 GLU A CA 1
ATOM 916 C C . GLU A 1 119 ? -13.110 -6.239 12.193 1.00 98.19 119 GLU A C 1
ATOM 918 O O . GLU A 1 119 ? -12.527 -5.827 11.183 1.00 98.19 119 GLU A O 1
ATOM 923 N N . ASP A 1 120 ? -14.371 -6.675 12.133 1.00 98.25 120 ASP A N 1
ATOM 924 C CA . ASP A 1 120 ? -15.114 -6.816 10.867 1.00 98.25 120 ASP A CA 1
ATOM 925 C C . ASP A 1 120 ? -15.176 -5.509 10.061 1.00 98.25 120 ASP A C 1
ATOM 927 O O . ASP A 1 120 ? -15.107 -5.502 8.828 1.00 98.25 120 ASP A O 1
ATOM 931 N N . ASP A 1 121 ? -15.297 -4.383 10.757 1.00 98.19 121 ASP A N 1
ATOM 932 C CA . ASP A 1 121 ? -15.385 -3.068 10.138 1.00 98.19 121 ASP A CA 1
ATOM 933 C C . ASP A 1 121 ? -14.019 -2.518 9.692 1.00 98.19 121 ASP A C 1
ATOM 935 O O . ASP A 1 121 ? -13.944 -1.855 8.658 1.00 98.19 121 ASP A O 1
ATOM 939 N N . GLU A 1 122 ? -12.932 -2.849 10.392 1.00 98.25 122 GLU A N 1
ATOM 940 C CA . GLU A 1 122 ? -11.556 -2.599 9.952 1.00 98.25 122 GLU A CA 1
ATOM 941 C C . GLU A 1 122 ? -11.227 -3.416 8.706 1.00 98.25 122 GLU A C 1
ATOM 943 O O . GLU A 1 122 ? -10.673 -2.884 7.747 1.00 98.25 122 GLU A O 1
ATOM 948 N N . TYR A 1 123 ? -11.607 -4.695 8.686 1.00 98.38 123 TYR A N 1
ATOM 949 C CA . TYR A 1 123 ? -11.431 -5.560 7.524 1.00 98.38 123 TYR A CA 1
ATOM 950 C C . TYR A 1 123 ? -12.196 -5.017 6.310 1.00 98.38 123 TYR A C 1
ATOM 952 O O . TYR A 1 123 ? -11.642 -4.916 5.210 1.00 98.38 123 TYR A O 1
ATOM 960 N N . ALA A 1 124 ? -13.462 -4.633 6.498 1.00 98.44 124 ALA A N 1
ATOM 961 C CA . ALA A 1 124 ? -14.282 -4.069 5.431 1.00 98.44 124 ALA A CA 1
ATOM 962 C C . ALA A 1 124 ? -13.707 -2.748 4.895 1.00 98.44 124 ALA A C 1
ATOM 964 O O . ALA A 1 124 ? -13.645 -2.549 3.676 1.00 98.44 124 ALA A O 1
ATOM 965 N N . ASP A 1 125 ? -13.262 -1.856 5.783 1.00 98.69 125 ASP A N 1
ATOM 966 C CA . ASP A 1 125 ? -12.644 -0.589 5.400 1.00 98.69 125 ASP A CA 1
ATOM 967 C C . ASP A 1 125 ? -11.298 -0.793 4.684 1.00 98.69 125 ASP A C 1
ATOM 969 O O . ASP A 1 125 ? -11.062 -0.165 3.647 1.00 98.69 125 ASP A O 1
ATOM 973 N N . LEU A 1 126 ? -10.468 -1.733 5.148 1.00 98.62 126 LEU A N 1
ATOM 974 C CA . LEU A 1 126 ? -9.186 -2.079 4.531 1.00 98.62 126 LEU A CA 1
ATOM 975 C C . LEU A 1 126 ? -9.375 -2.520 3.079 1.00 98.62 126 LEU A C 1
ATOM 977 O O . LEU A 1 126 ? -8.767 -1.954 2.171 1.00 98.62 126 LEU A O 1
ATOM 981 N N . TRP A 1 127 ? -10.263 -3.481 2.818 1.00 98.50 127 TRP A N 1
ATOM 982 C CA . TRP A 1 127 ? -10.485 -3.983 1.457 1.00 98.50 127 TRP A CA 1
ATOM 983 C C . TRP A 1 127 ? -11.239 -2.997 0.560 1.00 98.50 127 TRP A C 1
ATOM 985 O O . TRP A 1 127 ? -10.988 -2.937 -0.648 1.00 98.50 127 TRP A O 1
ATOM 995 N N . SER A 1 128 ? -12.123 -2.175 1.133 1.00 98.50 128 SER A N 1
ATOM 996 C CA . SER A 1 128 ? -12.719 -1.036 0.426 1.00 98.50 128 SER A CA 1
ATOM 997 C C . SER A 1 128 ? -11.640 -0.047 -0.021 1.00 98.50 128 SER A C 1
ATOM 999 O O . SER A 1 128 ? -11.639 0.400 -1.173 1.00 98.50 128 SER A O 1
ATOM 1001 N N . THR A 1 129 ? -10.677 0.234 0.857 1.00 98.56 129 THR A N 1
ATOM 1002 C CA . THR A 1 129 ? -9.529 1.101 0.586 1.00 98.56 129 THR A CA 1
ATOM 1003 C C . THR A 1 129 ? -8.618 0.498 -0.478 1.00 98.56 129 THR A C 1
ATOM 1005 O O . THR A 1 129 ? -8.339 1.171 -1.467 1.00 98.56 129 THR A O 1
ATOM 1008 N N . VAL A 1 130 ? -8.249 -0.783 -0.363 1.00 98.56 130 VAL A N 1
ATOM 1009 C CA . VAL A 1 130 ? -7.458 -1.517 -1.369 1.00 98.56 130 VAL A CA 1
ATOM 1010 C C . VAL A 1 130 ? -8.078 -1.388 -2.756 1.00 98.56 130 VAL A C 1
ATOM 1012 O O . VAL A 1 130 ? -7.391 -1.018 -3.704 1.00 98.56 130 VAL A O 1
ATOM 1015 N N . ARG A 1 131 ? -9.394 -1.597 -2.881 1.00 98.06 131 ARG A N 1
ATOM 1016 C CA . ARG A 1 131 ? -10.099 -1.477 -4.164 1.00 98.06 131 ARG A CA 1
ATOM 1017 C C . ARG A 1 131 ? -10.017 -0.069 -4.760 1.00 98.06 131 ARG A C 1
ATOM 1019 O O . ARG A 1 131 ? -9.944 0.065 -5.981 1.00 98.06 131 ARG A O 1
ATOM 1026 N N . LYS A 1 132 ? -10.108 0.983 -3.940 1.00 97.94 132 LYS A N 1
ATOM 1027 C CA . LYS A 1 132 ? -10.004 2.375 -4.416 1.00 97.94 132 LYS A CA 1
ATOM 1028 C C . LYS A 1 132 ? -8.573 2.705 -4.822 1.00 97.94 132 LYS A C 1
ATOM 1030 O O . LYS A 1 132 ? -8.372 3.259 -5.896 1.00 97.94 132 LYS A O 1
ATOM 1035 N N . VAL A 1 133 ? -7.610 2.319 -3.988 1.00 98.19 133 VAL A N 1
ATOM 1036 C CA . VAL A 1 133 ? -6.185 2.540 -4.228 1.00 98.19 133 VAL A CA 1
ATOM 1037 C C . VAL A 1 133 ? -5.750 1.838 -5.501 1.00 98.19 133 VAL A C 1
ATOM 1039 O O . VAL A 1 133 ? -5.249 2.516 -6.388 1.00 98.19 133 VAL A O 1
ATOM 1042 N N . GLN A 1 134 ? -6.046 0.543 -5.654 1.00 97.62 134 GLN A N 1
ATOM 1043 C CA . GLN A 1 134 ? -5.710 -0.241 -6.845 1.00 97.62 134 GLN A CA 1
ATOM 1044 C C . GLN A 1 134 ? -6.103 0.471 -8.143 1.00 97.62 134 GLN A C 1
ATOM 1046 O O . GLN A 1 134 ? -5.276 0.597 -9.038 1.00 97.62 134 GLN A O 1
ATOM 1051 N N . LYS A 1 135 ? -7.328 1.003 -8.227 1.00 96.12 135 LYS A N 1
ATOM 1052 C CA . LYS A 1 135 ? -7.794 1.724 -9.422 1.00 96.12 135 LYS A CA 1
ATOM 1053 C C . LYS A 1 135 ? -6.946 2.949 -9.756 1.00 96.12 135 LYS A C 1
ATOM 1055 O O . LYS A 1 135 ? -6.712 3.216 -10.930 1.00 96.12 135 LYS A O 1
ATOM 1060 N N . VAL A 1 136 ? -6.533 3.705 -8.739 1.00 96.62 136 VAL A N 1
ATOM 1061 C CA . VAL A 1 136 ? -5.718 4.910 -8.924 1.00 96.62 136 VAL A CA 1
ATOM 1062 C C . VAL A 1 136 ? -4.300 4.532 -9.339 1.00 96.62 136 VAL A C 1
ATOM 1064 O O . VAL A 1 136 ? -3.821 5.035 -10.351 1.00 96.62 136 VAL A O 1
ATOM 1067 N N . VAL A 1 137 ? -3.645 3.609 -8.624 1.00 95.06 137 VAL A N 1
ATOM 1068 C CA . VAL A 1 137 ? -2.271 3.203 -8.973 1.00 95.06 137 VAL A CA 1
ATOM 1069 C C . VAL A 1 137 ? -2.196 2.488 -10.321 1.00 95.06 137 VAL A C 1
ATOM 1071 O O . VAL A 1 137 ? -1.234 2.708 -11.048 1.00 95.06 137 VAL A O 1
ATOM 1074 N N . GLU A 1 138 ? -3.185 1.682 -10.711 1.00 93.44 138 GLU A N 1
ATOM 1075 C CA . GLU A 1 138 ? -3.226 1.113 -12.068 1.00 93.44 138 GLU A CA 1
ATOM 1076 C C . GLU A 1 138 ? -3.313 2.220 -13.129 1.00 93.44 138 GLU A C 1
ATOM 1078 O O . GLU A 1 138 ? -2.499 2.252 -14.052 1.00 93.44 138 GLU A O 1
ATOM 1083 N N . GLY A 1 139 ? -4.243 3.168 -12.961 1.00 91.12 139 GLY A N 1
ATOM 1084 C CA . GLY A 1 139 ? -4.458 4.256 -13.915 1.00 91.12 139 GLY A CA 1
ATOM 1085 C C . GLY A 1 139 ? -3.244 5.169 -14.100 1.00 91.12 139 GLY A C 1
ATOM 1086 O O . GLY A 1 139 ? -2.906 5.511 -15.231 1.00 91.12 139 GLY A O 1
ATOM 1087 N N . GLU A 1 140 ? -2.562 5.531 -13.012 1.00 92.38 140 GLU A N 1
ATOM 1088 C CA . GLU A 1 140 ? -1.425 6.460 -13.064 1.00 92.38 140 GLU A CA 1
ATOM 1089 C C . GLU A 1 140 ? -0.123 5.813 -13.548 1.00 92.38 140 GLU A C 1
ATOM 1091 O O . GLU A 1 140 ? 0.732 6.503 -14.097 1.00 92.38 140 GLU A O 1
ATOM 1096 N N . ASN A 1 141 ? 0.037 4.498 -13.382 1.00 87.12 141 ASN A N 1
ATOM 1097 C CA . ASN A 1 141 ? 1.263 3.795 -13.773 1.00 87.12 141 ASN A CA 1
ATOM 1098 C C . ASN A 1 141 ? 1.129 3.044 -15.108 1.00 87.12 141 ASN A C 1
ATOM 1100 O O . ASN A 1 141 ? 1.996 2.244 -15.446 1.00 87.12 141 ASN A O 1
ATOM 1104 N N . GLY A 1 142 ? 0.045 3.263 -15.863 1.00 80.31 142 GLY A N 1
ATOM 1105 C CA . GLY A 1 142 ? -0.205 2.553 -17.125 1.00 80.31 142 GLY A CA 1
ATOM 1106 C C . GLY A 1 142 ? -0.451 1.049 -16.948 1.00 80.31 142 GLY A C 1
ATOM 1107 O O . GLY A 1 142 ? -0.357 0.284 -17.910 1.00 80.31 142 GLY A O 1
ATOM 1108 N N . GLY A 1 143 ? -0.762 0.623 -15.721 1.00 74.50 143 GLY A N 1
ATOM 1109 C CA . GLY A 1 143 ? -1.061 -0.759 -15.385 1.00 74.50 143 GLY A CA 1
ATOM 1110 C C . GLY A 1 143 ? -2.432 -1.172 -15.915 1.00 74.50 143 GLY A C 1
ATOM 1111 O O . GLY A 1 143 ? -3.395 -0.411 -15.868 1.00 74.50 143 GLY A O 1
ATOM 1112 N N . VAL A 1 144 ? -2.526 -2.405 -16.410 1.00 81.75 144 VAL A N 1
ATOM 1113 C CA . VAL A 1 144 ? -3.794 -3.017 -16.870 1.00 81.75 144 VAL A CA 1
ATOM 1114 C C . VAL A 1 144 ? -4.248 -4.168 -15.969 1.00 81.75 144 VAL A C 1
ATOM 1116 O O . VAL A 1 144 ? -5.299 -4.765 -16.197 1.00 81.75 144 VAL A O 1
ATOM 1119 N N . ALA A 1 145 ? -3.431 -4.504 -14.973 1.00 90.75 145 ALA A N 1
ATOM 1120 C CA . ALA A 1 145 ? -3.667 -5.523 -13.963 1.00 90.75 145 ALA A CA 1
ATOM 1121 C C . ALA A 1 145 ? -2.909 -5.148 -12.679 1.00 90.75 145 ALA A C 1
ATOM 1123 O O . ALA A 1 145 ? -2.104 -4.219 -12.692 1.00 90.75 145 ALA A O 1
ATOM 1124 N N . ALA A 1 146 ? -3.101 -5.899 -11.595 1.00 93.75 146 ALA A N 1
ATOM 1125 C CA . ALA A 1 146 ? -2.297 -5.765 -10.385 1.00 93.75 146 ALA A CA 1
ATOM 1126 C C . ALA A 1 146 ? -2.123 -7.109 -9.667 1.00 93.75 146 ALA A C 1
ATOM 1128 O O . ALA A 1 146 ? -3.028 -7.947 -9.664 1.00 93.75 146 ALA A O 1
ATOM 1129 N N . ASN A 1 147 ? -0.983 -7.289 -8.998 1.00 94.81 147 ASN A N 1
ATOM 1130 C CA . ASN A 1 147 ? -0.875 -8.243 -7.901 1.00 94.81 147 ASN A CA 1
ATOM 1131 C C . ASN A 1 147 ? -1.318 -7.542 -6.615 1.00 94.81 147 ASN A C 1
ATOM 1133 O O . ASN A 1 147 ? -0.761 -6.510 -6.241 1.00 94.81 147 ASN A O 1
ATOM 1137 N N . VAL A 1 148 ? -2.303 -8.123 -5.933 1.00 96.62 148 VAL A N 1
ATOM 1138 C CA . VAL A 1 148 ? -2.726 -7.704 -4.594 1.00 96.62 148 VAL A CA 1
ATOM 1139 C C . VAL A 1 148 ? -2.372 -8.831 -3.637 1.00 96.62 148 VAL A C 1
ATOM 1141 O O . VAL A 1 148 ? -2.873 -9.945 -3.793 1.00 96.62 148 VAL A O 1
ATOM 1144 N N . ALA A 1 149 ? -1.472 -8.570 -2.693 1.00 95.25 149 ALA A N 1
ATOM 1145 C CA . ALA A 1 149 ? -0.876 -9.610 -1.861 1.00 95.25 149 ALA A CA 1
ATOM 1146 C C . ALA A 1 149 ? -0.855 -9.226 -0.382 1.00 95.25 149 ALA A C 1
ATOM 1148 O O . ALA A 1 149 ? -0.653 -8.067 -0.022 1.00 95.25 149 ALA A O 1
ATOM 1149 N N . VAL A 1 150 ? -1.035 -10.231 0.475 1.00 95.69 150 VAL A N 1
ATOM 1150 C CA . VAL A 1 150 ? -0.921 -10.111 1.929 1.00 95.69 150 VAL A CA 1
ATOM 1151 C C . VAL A 1 150 ? 0.013 -11.204 2.420 1.00 95.69 150 VAL A C 1
ATOM 1153 O O . VAL A 1 150 ? -0.239 -12.386 2.195 1.00 95.69 150 VAL A O 1
ATOM 1156 N N . GLN A 1 151 ? 1.073 -10.807 3.113 1.00 93.81 151 GLN A N 1
ATOM 1157 C CA . GLN A 1 151 ? 1.964 -11.721 3.821 1.00 93.81 151 GLN A CA 1
ATOM 1158 C C . GLN A 1 151 ? 1.517 -11.759 5.287 1.00 93.81 151 GLN A C 1
ATOM 1160 O O . GLN A 1 151 ? 1.938 -10.944 6.104 1.00 93.81 151 GLN A O 1
ATOM 1165 N N . ASP A 1 152 ? 0.576 -12.651 5.610 1.00 95.81 152 ASP A N 1
ATOM 1166 C CA . ASP A 1 152 ? -0.046 -12.717 6.938 1.00 95.81 152 ASP A CA 1
ATOM 1167 C C . ASP A 1 152 ? 0.751 -13.618 7.897 1.00 95.81 152 ASP A C 1
ATOM 1169 O O . ASP A 1 152 ? 0.520 -14.825 8.006 1.00 95.81 152 ASP A O 1
ATOM 1173 N N . GLY A 1 153 ? 1.691 -13.011 8.621 1.00 90.38 153 GLY A N 1
ATOM 1174 C CA . GLY A 1 153 ? 2.558 -13.678 9.590 1.00 90.38 153 GLY A CA 1
ATOM 1175 C C . GLY A 1 153 ? 3.975 -13.944 9.077 1.00 90.38 153 GLY A C 1
ATOM 1176 O O . GLY A 1 153 ? 4.240 -14.028 7.880 1.00 90.38 153 GLY A O 1
ATOM 1177 N N . ARG A 1 154 ? 4.907 -14.109 10.022 1.00 87.38 154 ARG A N 1
ATOM 1178 C CA . ARG A 1 154 ? 6.350 -14.244 9.755 1.00 87.38 154 ARG A CA 1
ATOM 1179 C C . ARG A 1 154 ? 6.694 -15.326 8.728 1.00 87.38 154 ARG A C 1
ATOM 1181 O O . ARG A 1 154 ? 7.484 -15.078 7.826 1.00 87.38 154 ARG A O 1
ATOM 1188 N N . GLU A 1 155 ? 6.096 -16.508 8.860 1.00 86.12 155 GLU A N 1
ATOM 1189 C CA . GLU A 1 155 ? 6.366 -17.646 7.966 1.00 86.12 155 GLU A CA 1
ATOM 1190 C C . GLU A 1 155 ? 5.739 -17.477 6.570 1.00 86.12 155 GLU A C 1
ATOM 1192 O O . GLU A 1 155 ? 6.088 -18.210 5.654 1.00 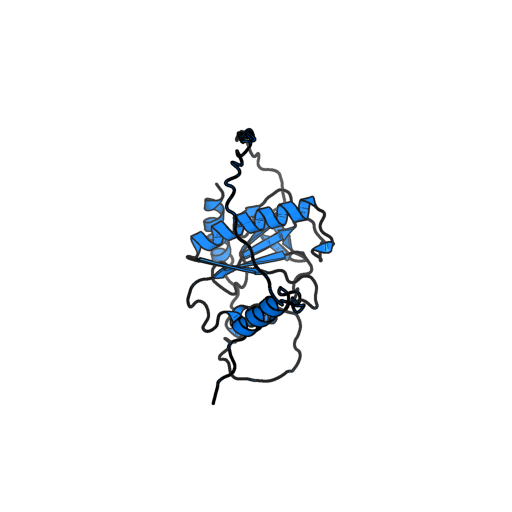86.12 155 GLU A O 1
ATOM 1197 N N . ALA A 1 156 ? 4.852 -16.491 6.386 1.00 86.69 156 ALA A N 1
ATOM 1198 C CA . ALA A 1 156 ? 4.316 -16.087 5.085 1.00 86.69 156 ALA A CA 1
ATOM 1199 C C . ALA A 1 156 ? 5.126 -14.942 4.438 1.00 86.69 156 ALA A C 1
ATOM 1201 O O . ALA A 1 156 ? 4.679 -14.364 3.451 1.00 86.69 156 ALA A O 1
ATOM 1202 N N . GLY A 1 157 ? 6.286 -14.583 5.003 1.00 83.62 157 GLY A N 1
ATOM 1203 C CA . GLY A 1 157 ? 7.161 -13.524 4.487 1.00 83.62 157 GLY A CA 1
ATOM 1204 C C . GLY A 1 157 ? 6.960 -12.148 5.127 1.00 83.62 157 GLY A C 1
ATOM 1205 O O . GLY A 1 157 ? 7.654 -11.210 4.752 1.00 83.62 157 GLY A O 1
ATOM 1206 N N . GLN A 1 158 ? 6.077 -12.009 6.124 1.00 88.62 158 GLN A N 1
ATOM 1207 C CA . GLN A 1 158 ? 5.799 -10.714 6.750 1.00 88.62 158 GLN A CA 1
ATOM 1208 C C . GLN A 1 158 ? 7.054 -10.118 7.408 1.00 88.62 158 GLN A C 1
ATOM 1210 O O . GLN A 1 158 ? 7.562 -10.642 8.405 1.00 88.62 158 GLN A O 1
ATOM 1215 N N . SER A 1 159 ? 7.524 -8.989 6.880 1.00 87.06 159 SER A N 1
ATOM 1216 C CA . SER A 1 159 ? 8.720 -8.295 7.374 1.00 87.06 159 SER A CA 1
ATOM 1217 C C . SER A 1 159 ? 8.409 -7.285 8.484 1.00 87.06 159 SER A C 1
ATOM 1219 O O . SER A 1 159 ? 9.136 -7.202 9.478 1.00 87.06 159 SER A O 1
ATOM 1221 N N . VAL A 1 160 ? 7.306 -6.541 8.355 1.00 90.62 160 VAL A N 1
ATOM 1222 C CA . VAL A 1 160 ? 6.818 -5.593 9.366 1.00 90.62 160 VAL A CA 1
ATOM 1223 C C . VAL A 1 160 ? 5.613 -6.199 10.087 1.00 90.62 160 VAL A C 1
ATOM 1225 O O . VAL A 1 160 ? 4.625 -6.509 9.421 1.00 90.62 160 VAL A O 1
ATOM 1228 N N . PRO A 1 161 ? 5.649 -6.364 11.427 1.00 93.94 161 PRO A N 1
ATOM 1229 C CA . PRO A 1 161 ? 4.558 -6.960 12.198 1.00 93.94 161 PRO A CA 1
ATOM 1230 C C . PRO A 1 161 ? 3.403 -5.960 12.360 1.00 93.94 161 PRO A C 1
ATOM 1232 O O . PRO A 1 161 ? 3.166 -5.411 13.432 1.00 93.94 161 PRO A O 1
ATOM 1235 N N . HIS A 1 162 ? 2.725 -5.680 11.257 1.00 96.00 162 HIS A N 1
ATOM 1236 C CA . HIS A 1 162 ? 1.575 -4.798 11.143 1.00 96.00 162 HIS A CA 1
ATOM 1237 C C . HIS A 1 162 ? 0.823 -5.219 9.875 1.00 96.00 162 HIS A C 1
ATOM 1239 O O . HIS A 1 162 ? 1.465 -5.481 8.861 1.00 96.00 162 HIS A O 1
ATOM 1245 N N . VAL A 1 163 ? -0.503 -5.323 9.895 1.00 97.38 163 VAL A N 1
ATOM 1246 C CA . VAL A 1 163 ? -1.273 -5.744 8.713 1.00 97.38 163 VAL A CA 1
ATOM 1247 C C . VAL A 1 163 ? -1.109 -4.749 7.562 1.00 97.38 163 VAL A C 1
ATOM 1249 O O . VAL A 1 163 ? -1.481 -3.584 7.676 1.00 97.38 163 VAL A O 1
ATOM 1252 N N . HIS A 1 164 ? -0.588 -5.227 6.435 1.00 97.50 164 HIS A N 1
ATOM 1253 C CA . HIS A 1 164 ? -0.440 -4.440 5.219 1.00 97.50 164 HIS A CA 1
ATOM 1254 C C . HIS A 1 164 ? -0.755 -5.275 3.983 1.00 97.50 164 HIS A C 1
ATOM 1256 O O . HIS A 1 164 ? -0.434 -6.462 3.905 1.00 97.50 164 HIS A O 1
ATOM 1262 N N . VAL A 1 165 ? -1.393 -4.627 3.019 1.00 98.19 165 VAL A N 1
ATOM 1263 C CA . VAL A 1 165 ? -1.720 -5.171 1.709 1.00 98.19 165 VAL A CA 1
ATOM 1264 C C . VAL A 1 165 ? -0.821 -4.490 0.692 1.00 98.19 165 VAL A C 1
ATOM 1266 O O . VAL A 1 165 ? -0.814 -3.263 0.577 1.00 98.19 165 VAL A O 1
ATOM 1269 N N . HIS A 1 166 ? -0.075 -5.293 -0.051 1.00 97.38 166 HIS A N 1
ATOM 1270 C CA . HIS A 1 166 ? 0.711 -4.839 -1.183 1.00 97.38 166 HIS A CA 1
ATOM 1271 C C . HIS A 1 166 ? -0.182 -4.711 -2.411 1.00 97.38 166 HIS A C 1
ATOM 1273 O O . HIS A 1 166 ? -0.952 -5.625 -2.715 1.00 97.38 166 HIS A O 1
ATOM 1279 N N . ILE A 1 167 ? -0.043 -3.608 -3.141 1.00 97.31 167 ILE A N 1
ATOM 1280 C CA . ILE A 1 167 ? -0.656 -3.423 -4.456 1.00 97.31 167 ILE A CA 1
ATOM 1281 C C . ILE A 1 167 ? 0.467 -3.120 -5.440 1.00 97.31 167 ILE A C 1
ATOM 1283 O O . ILE A 1 167 ? 1.143 -2.100 -5.319 1.00 97.31 167 ILE A O 1
ATOM 1287 N N . LEU A 1 168 ? 0.675 -4.026 -6.393 1.00 94.69 168 LEU A N 1
ATOM 1288 C CA . LEU A 1 168 ? 1.702 -3.937 -7.424 1.00 94.69 168 LEU A CA 1
ATOM 1289 C C . LEU A 1 168 ? 1.001 -3.843 -8.783 1.00 94.69 168 LEU A C 1
ATOM 1291 O O . LEU A 1 168 ? 0.562 -4.883 -9.286 1.00 94.69 168 LEU A O 1
ATOM 1295 N N . PRO A 1 169 ? 0.849 -2.648 -9.378 1.00 93.75 169 PRO A N 1
ATOM 1296 C CA . PRO A 1 169 ? 0.284 -2.528 -10.715 1.00 93.75 169 PRO A CA 1
ATOM 1297 C C . PRO A 1 169 ? 1.207 -3.214 -11.731 1.00 93.75 169 PRO A C 1
ATOM 1299 O O . PRO A 1 169 ? 2.430 -3.129 -11.649 1.00 93.75 169 PRO A O 1
ATOM 1302 N N . ARG A 1 170 ? 0.605 -3.940 -12.670 1.00 91.81 170 ARG A N 1
ATOM 1303 C CA . ARG A 1 170 ? 1.271 -4.806 -13.642 1.00 91.81 170 ARG A CA 1
ATOM 1304 C C . ARG A 1 170 ? 1.014 -4.327 -15.061 1.00 91.81 170 ARG A C 1
ATOM 1306 O O . ARG A 1 170 ? -0.107 -3.952 -15.426 1.00 91.81 170 ARG A O 1
ATOM 1313 N N . GLN A 1 171 ? 2.045 -4.425 -15.885 1.00 87.06 171 GLN A N 1
ATOM 1314 C CA . GLN A 1 171 ? 1.995 -4.127 -17.311 1.00 87.06 171 GLN A CA 1
ATOM 1315 C C . GLN A 1 171 ? 2.746 -5.193 -18.103 1.00 87.06 171 GLN A C 1
ATOM 1317 O O . GLN A 1 171 ? 3.609 -5.895 -17.589 1.00 87.06 171 GLN A O 1
ATOM 1322 N N . LYS A 1 172 ? 2.425 -5.340 -19.388 1.00 83.56 172 LYS A N 1
ATOM 1323 C CA . LYS A 1 172 ? 3.112 -6.327 -20.222 1.00 83.56 172 LYS A CA 1
ATOM 1324 C C . LYS A 1 172 ? 4.608 -5.997 -20.305 1.00 83.56 172 LYS A C 1
ATOM 1326 O O . LYS A 1 172 ? 4.963 -4.922 -20.776 1.00 83.56 172 LYS A O 1
ATOM 1331 N N . GLY A 1 173 ? 5.453 -6.958 -19.933 1.00 80.56 173 GLY A N 1
ATOM 1332 C CA . GLY A 1 173 ? 6.909 -6.822 -20.002 1.00 80.56 173 GLY A CA 1
ATOM 1333 C C . GLY A 1 173 ? 7.530 -6.072 -18.824 1.00 80.56 173 GLY A C 1
ATOM 1334 O O . GLY A 1 173 ? 8.674 -5.650 -18.938 1.00 80.56 173 GLY A O 1
ATOM 1335 N N . ASP A 1 174 ? 6.800 -5.897 -17.715 1.00 79.62 174 ASP A N 1
ATOM 1336 C CA . ASP A 1 174 ? 7.399 -5.465 -16.444 1.00 79.62 174 ASP A CA 1
ATOM 1337 C C . ASP A 1 174 ? 8.348 -6.515 -15.844 1.00 79.62 174 ASP A C 1
ATOM 1339 O O . ASP A 1 174 ? 9.318 -6.157 -15.188 1.00 79.62 174 ASP A O 1
ATOM 1343 N N . PHE A 1 175 ? 8.103 -7.791 -16.140 1.00 77.12 175 PHE A N 1
ATOM 1344 C CA . PHE A 1 175 ? 8.990 -8.920 -15.884 1.00 77.12 175 PHE A CA 1
ATOM 1345 C C . PHE A 1 175 ? 9.163 -9.764 -17.150 1.00 77.12 175 PHE A C 1
ATOM 1347 O O . PHE A 1 175 ? 8.292 -9.771 -18.028 1.00 77.12 175 PHE A O 1
ATOM 1354 N N . GLU A 1 176 ? 10.267 -10.514 -17.230 1.00 74.25 176 GLU A N 1
ATOM 1355 C CA . GLU A 1 176 ? 10.470 -11.501 -18.299 1.00 74.25 176 GLU A CA 1
ATOM 1356 C C . GLU A 1 176 ? 9.457 -12.648 -18.160 1.00 74.25 176 GLU A C 1
ATOM 1358 O O . GLU A 1 176 ? 8.826 -13.054 -19.140 1.00 74.25 176 GLU A O 1
ATOM 1363 N N . TYR A 1 177 ? 9.228 -13.102 -16.921 1.00 75.31 177 TYR A N 1
ATOM 1364 C CA . TYR A 1 177 ? 8.193 -14.074 -16.573 1.00 75.31 177 TYR A CA 1
ATOM 1365 C C . TYR A 1 177 ? 7.311 -13.530 -15.450 1.00 75.31 177 TYR A C 1
ATOM 1367 O O . TYR A 1 177 ? 7.801 -13.109 -14.409 1.00 75.31 177 TYR A O 1
ATOM 1375 N N . ASN A 1 178 ? 5.988 -13.594 -15.623 1.00 66.81 178 ASN A N 1
ATOM 1376 C CA . ASN A 1 178 ? 5.043 -13.008 -14.664 1.00 66.81 178 ASN A CA 1
ATOM 1377 C C . ASN A 1 178 ? 5.190 -13.536 -13.230 1.00 66.81 178 ASN A C 1
ATOM 1379 O O . ASN A 1 178 ? 4.916 -12.778 -12.299 1.00 66.81 178 ASN A O 1
ATOM 1383 N N . ASP A 1 179 ? 5.617 -14.792 -13.074 1.00 75.38 179 ASP A N 1
ATOM 1384 C CA . ASP A 1 179 ? 5.785 -15.457 -11.779 1.00 75.38 179 ASP A CA 1
ATOM 1385 C C . ASP A 1 179 ? 7.042 -14.990 -11.020 1.00 75.38 179 ASP A C 1
ATOM 1387 O O . ASP A 1 179 ? 7.125 -15.206 -9.814 1.00 75.38 179 ASP A O 1
ATOM 1391 N N . GLN A 1 180 ? 7.975 -14.273 -11.665 1.00 75.06 180 GLN A N 1
ATOM 1392 C CA . GLN A 1 180 ? 9.134 -13.661 -10.987 1.00 75.06 180 GLN A CA 1
ATOM 1393 C C . GLN A 1 180 ? 8.707 -12.683 -9.888 1.00 75.06 180 GLN A C 1
ATOM 1395 O O . GLN A 1 180 ? 9.418 -12.498 -8.908 1.00 75.06 180 GLN A O 1
ATOM 1400 N N . VAL A 1 181 ? 7.500 -12.115 -9.989 1.00 72.75 181 VAL A N 1
ATOM 1401 C CA . VAL A 1 181 ? 6.934 -11.273 -8.928 1.00 72.75 181 VAL A CA 1
ATOM 1402 C C . VAL A 1 181 ? 6.855 -12.003 -7.582 1.00 72.75 181 VAL A C 1
ATOM 1404 O O . VAL A 1 181 ? 6.956 -11.363 -6.541 1.00 72.75 181 VAL A O 1
ATOM 1407 N N . TYR A 1 182 ? 6.674 -13.328 -7.577 1.00 72.31 182 TYR A N 1
ATOM 1408 C CA . TYR A 1 182 ? 6.607 -14.109 -6.344 1.00 72.31 182 TYR A CA 1
ATOM 1409 C C . TYR A 1 182 ? 7.985 -14.271 -5.711 1.00 72.31 182 TYR A C 1
ATOM 1411 O O . TYR A 1 182 ? 8.102 -14.098 -4.505 1.00 72.31 182 TYR A O 1
ATOM 1419 N N . GLU A 1 183 ? 9.023 -14.498 -6.516 1.00 73.00 183 GLU A N 1
ATOM 1420 C CA . GLU A 1 183 ? 10.413 -14.541 -6.042 1.00 73.00 183 GLU A CA 1
ATOM 1421 C C . GLU A 1 183 ? 10.816 -13.189 -5.433 1.00 73.00 183 GLU A C 1
ATOM 1423 O O . GLU A 1 183 ? 11.389 -13.127 -4.347 1.00 73.00 183 GLU A O 1
ATOM 1428 N N . GLU A 1 184 ? 10.417 -12.092 -6.080 1.00 71.94 184 GLU A N 1
ATOM 1429 C CA . GLU A 1 184 ? 10.635 -10.728 -5.595 1.00 71.94 184 GLU A CA 1
ATOM 1430 C C . GLU A 1 184 ? 9.883 -10.420 -4.292 1.00 71.94 184 GLU A C 1
ATOM 1432 O O . GLU A 1 184 ? 10.420 -9.763 -3.400 1.00 71.94 184 GLU A O 1
ATOM 1437 N N . LEU A 1 185 ? 8.640 -10.894 -4.158 1.00 69.19 185 LEU A N 1
ATOM 1438 C CA . LEU A 1 185 ? 7.860 -10.773 -2.922 1.00 69.19 185 LEU A CA 1
ATOM 1439 C C . LEU A 1 185 ? 8.442 -11.642 -1.793 1.00 69.19 185 LEU A C 1
ATOM 1441 O O . LEU A 1 185 ? 8.412 -11.233 -0.631 1.00 69.19 185 LEU A O 1
ATOM 1445 N N . GLU A 1 186 ? 8.972 -12.823 -2.117 1.00 65.19 186 GLU A N 1
ATOM 1446 C CA . GLU A 1 186 ? 9.609 -13.744 -1.169 1.00 65.19 186 GLU A CA 1
ATOM 1447 C C . GLU A 1 186 ? 10.978 -13.242 -0.690 1.00 65.19 186 GLU A C 1
ATOM 1449 O O . GLU A 1 186 ? 11.301 -13.407 0.489 1.00 65.19 186 GLU A O 1
ATOM 1454 N N . GLY A 1 187 ? 11.749 -12.560 -1.548 1.00 60.78 187 GLY A N 1
ATOM 1455 C CA . GLY A 1 187 ? 13.044 -11.956 -1.202 1.00 60.78 187 GLY A CA 1
ATOM 1456 C C . GLY A 1 187 ? 12.974 -10.928 -0.063 1.00 60.78 187 GLY A C 1
ATOM 1457 O O . GLY A 1 187 ? 13.964 -10.678 0.623 1.00 60.78 187 GLY A O 1
ATOM 1458 N N . TRP A 1 188 ? 11.785 -10.385 0.211 1.00 55.09 188 TRP A N 1
ATOM 1459 C CA . TRP A 1 188 ? 11.520 -9.476 1.331 1.00 55.09 188 TRP A CA 1
ATOM 1460 C C . TRP A 1 188 ? 11.275 -10.171 2.677 1.00 55.09 188 TRP A C 1
ATOM 1462 O O . TRP A 1 188 ? 11.201 -9.503 3.716 1.00 55.09 188 TRP A O 1
ATOM 1472 N N . GLY A 1 189 ? 11.159 -11.499 2.684 1.00 51.47 189 GLY A N 1
ATOM 1473 C CA . GLY A 1 189 ? 10.990 -12.288 3.894 1.00 51.47 189 GLY A CA 1
ATOM 1474 C C . GLY A 1 189 ? 12.289 -12.403 4.711 1.00 51.47 189 GLY A C 1
ATOM 1475 O O . GLY A 1 189 ? 13.389 -12.421 4.163 1.00 51.47 189 GLY A O 1
ATOM 1476 N N . PRO A 1 190 ? 12.216 -12.561 6.045 1.00 42.62 190 PRO A N 1
ATOM 1477 C CA . PRO A 1 190 ? 13.393 -12.699 6.913 1.00 42.62 190 PRO A CA 1
ATOM 1478 C C . PRO A 1 190 ? 14.193 -14.012 6.734 1.00 42.62 190 PRO A C 1
ATOM 1480 O O . PRO A 1 190 ? 15.069 -14.310 7.553 1.00 42.62 190 PRO A O 1
ATOM 1483 N N . TRP A 1 191 ? 13.907 -14.835 5.720 1.00 43.69 191 TRP A N 1
ATOM 1484 C CA . TRP A 1 191 ? 14.482 -16.172 5.576 1.00 43.69 191 TRP A CA 1
ATOM 1485 C C . TRP A 1 191 ? 15.674 -16.208 4.610 1.00 43.69 191 TRP A C 1
ATOM 1487 O O . TRP A 1 191 ? 15.519 -16.214 3.396 1.00 43.69 191 TRP A O 1
ATOM 1497 N N . LYS A 1 192 ? 16.888 -16.329 5.163 1.00 48.59 192 LYS A N 1
ATOM 1498 C CA . LYS A 1 192 ? 18.092 -16.753 4.427 1.00 48.59 192 LYS A CA 1
ATOM 1499 C C . LYS A 1 192 ? 18.338 -18.249 4.639 1.00 48.59 192 LYS A C 1
ATOM 1501 O O . LYS A 1 192 ? 19.226 -18.639 5.398 1.00 48.59 192 LYS A O 1
ATOM 1506 N N . GLY A 1 193 ? 17.531 -19.098 4.008 1.00 40.31 193 GLY A N 1
ATOM 1507 C CA . GLY A 1 193 ? 17.746 -20.546 3.981 1.00 40.31 193 GLY A CA 1
ATOM 1508 C C . GLY A 1 193 ? 18.458 -20.998 2.708 1.00 40.31 193 GLY A C 1
ATOM 1509 O O . GLY A 1 193 ? 18.000 -20.736 1.604 1.00 40.31 193 GLY A O 1
ATOM 1510 N N . LYS A 1 194 ? 19.594 -21.692 2.854 1.00 44.78 194 LYS A N 1
ATOM 1511 C CA . LYS A 1 194 ? 20.382 -22.260 1.745 1.00 44.78 194 LYS A CA 1
ATOM 1512 C C . LYS A 1 194 ? 19.552 -23.262 0.926 1.00 44.78 194 LYS A C 1
ATOM 1514 O O . LYS A 1 194 ? 19.140 -24.278 1.480 1.00 44.78 194 LYS A O 1
ATOM 1519 N N . GLY A 1 195 ? 19.398 -23.048 -0.388 1.00 38.84 195 GLY A N 1
ATOM 1520 C CA . GLY A 1 195 ? 18.646 -23.998 -1.218 1.00 38.84 195 GLY A CA 1
ATOM 1521 C C . GLY A 1 195 ? 18.585 -23.763 -2.733 1.00 38.84 195 GLY A C 1
ATOM 1522 O O . GLY A 1 195 ? 17.494 -23.659 -3.266 1.00 38.84 195 GLY A O 1
ATOM 1523 N N . LYS A 1 196 ? 19.740 -23.863 -3.408 1.00 37.28 196 LYS A N 1
ATOM 1524 C CA . LYS A 1 196 ? 19.951 -24.208 -4.836 1.00 37.28 196 LYS A CA 1
ATOM 1525 C C . LYS A 1 196 ? 19.714 -23.156 -5.937 1.00 37.28 196 LYS A C 1
ATOM 1527 O O . LYS A 1 196 ? 18.605 -22.900 -6.383 1.00 37.28 196 LYS A O 1
ATOM 1532 N N . GLU A 1 197 ? 20.855 -22.747 -6.489 1.00 43.25 197 GLU A N 1
ATOM 1533 C CA . GLU A 1 197 ? 21.078 -22.194 -7.824 1.00 43.25 197 GLU A CA 1
ATOM 1534 C C . GLU A 1 197 ? 20.299 -22.944 -8.920 1.00 43.25 197 GLU A C 1
ATOM 1536 O O . GLU A 1 197 ? 20.533 -24.127 -9.201 1.00 43.25 197 GLU A O 1
ATOM 1541 N N . ARG A 1 198 ? 19.429 -22.215 -9.613 1.00 34.03 198 ARG A N 1
ATOM 1542 C CA . ARG A 1 198 ? 19.230 -22.357 -11.053 1.00 34.03 198 ARG A CA 1
ATOM 1543 C C . ARG A 1 198 ? 19.296 -20.954 -11.622 1.00 34.03 198 ARG A C 1
ATOM 1545 O O . ARG A 1 198 ? 18.558 -20.097 -11.163 1.00 34.03 198 ARG A O 1
ATOM 1552 N N . GLY A 1 199 ? 20.218 -20.739 -12.558 1.00 40.81 199 GLY A N 1
ATOM 1553 C CA . GLY A 1 199 ? 20.417 -19.449 -13.206 1.00 40.81 199 GLY A CA 1
ATOM 1554 C C . GLY A 1 199 ? 19.114 -18.937 -13.810 1.00 40.81 199 GLY A C 1
ATOM 1555 O O . GLY A 1 199 ? 18.686 -19.405 -14.861 1.00 40.81 199 GLY A O 1
ATOM 1556 N N . MET A 1 200 ? 18.499 -18.003 -13.104 1.00 36.53 200 MET A N 1
ATOM 1557 C CA . MET A 1 200 ? 17.740 -16.902 -13.660 1.00 36.53 200 MET A CA 1
ATOM 1558 C C . MET A 1 200 ? 18.574 -15.670 -13.341 1.00 36.53 200 MET A C 1
ATOM 1560 O O . MET A 1 200 ? 19.138 -15.587 -12.248 1.00 36.53 200 MET A O 1
ATOM 1564 N N . ASP A 1 201 ? 18.714 -14.766 -14.303 1.00 43.16 201 ASP A N 1
ATOM 1565 C CA . ASP A 1 201 ? 19.356 -13.472 -14.084 1.00 43.16 201 ASP A CA 1
ATOM 1566 C C . ASP A 1 201 ? 18.396 -12.635 -13.219 1.00 43.16 201 ASP A C 1
ATOM 1568 O O . ASP A 1 201 ? 17.605 -11.832 -13.705 1.00 43.16 201 ASP A O 1
ATOM 1572 N N . VAL A 1 202 ? 18.362 -12.959 -11.925 1.00 43.75 202 VAL A N 1
ATOM 1573 C CA . VAL A 1 202 ? 17.633 -12.223 -10.895 1.00 43.75 202 VAL A CA 1
ATOM 1574 C C . VAL A 1 202 ? 18.470 -10.981 -10.602 1.00 43.75 202 VAL A C 1
ATOM 1576 O O . VAL A 1 202 ? 19.638 -11.131 -10.224 1.00 43.75 202 VAL A O 1
ATOM 1579 N N . PRO A 1 203 ? 17.929 -9.763 -10.780 1.00 43.94 203 PRO A N 1
ATOM 1580 C CA . PRO A 1 203 ? 18.627 -8.550 -10.387 1.00 43.94 203 PRO A CA 1
ATOM 1581 C C . PRO A 1 203 ? 19.052 -8.651 -8.921 1.00 43.94 203 PRO A C 1
ATOM 1583 O O . PRO A 1 203 ? 18.256 -9.000 -8.050 1.00 43.94 203 PRO A O 1
ATOM 1586 N N . ASN A 1 204 ? 20.327 -8.388 -8.650 1.00 41.59 204 ASN A N 1
ATOM 1587 C CA . ASN A 1 204 ? 20.873 -8.462 -7.302 1.00 41.59 204 ASN A CA 1
ATOM 1588 C C . ASN A 1 204 ? 20.169 -7.421 -6.408 1.00 41.59 204 ASN A C 1
ATOM 1590 O O . ASN A 1 204 ? 20.040 -6.256 -6.787 1.00 41.59 204 ASN A O 1
ATOM 1594 N N . ASP A 1 205 ? 19.741 -7.824 -5.207 1.00 47.25 205 ASP A N 1
ATOM 1595 C CA . ASP A 1 205 ? 19.094 -6.957 -4.206 1.00 47.25 205 ASP A CA 1
ATOM 1596 C C . ASP A 1 205 ? 19.882 -5.669 -3.906 1.00 47.25 205 ASP A C 1
ATOM 1598 O O . ASP A 1 205 ? 19.309 -4.669 -3.471 1.00 47.25 205 ASP A O 1
ATOM 1602 N N . GLU A 1 206 ? 21.191 -5.678 -4.163 1.00 42.41 206 GLU A N 1
ATOM 1603 C CA . GLU A 1 206 ? 22.106 -4.543 -4.021 1.00 42.41 206 GLU A CA 1
ATOM 1604 C C . GLU A 1 206 ? 21.801 -3.367 -4.973 1.00 42.41 206 GLU A C 1
ATOM 1606 O O . GLU A 1 206 ? 22.166 -2.229 -4.668 1.00 42.41 206 GLU A O 1
ATOM 1611 N N . ASP A 1 207 ? 21.069 -3.591 -6.069 1.00 50.38 207 ASP A N 1
ATOM 1612 C CA . ASP A 1 207 ? 20.668 -2.535 -7.009 1.00 50.38 207 ASP A CA 1
ATOM 1613 C C . ASP A 1 207 ? 19.389 -1.789 -6.576 1.00 50.38 207 ASP A C 1
ATOM 1615 O O . ASP A 1 207 ? 19.090 -0.701 -7.091 1.00 50.38 207 ASP A O 1
ATOM 1619 N N . ARG A 1 208 ? 18.651 -2.309 -5.579 1.00 55.97 208 ARG A N 1
ATOM 1620 C CA . ARG A 1 208 ? 17.451 -1.667 -5.015 1.00 55.97 208 ARG A CA 1
ATOM 1621 C C . ARG A 1 208 ? 17.830 -0.563 -4.029 1.00 55.97 208 ARG A C 1
ATOM 1623 O O . ARG A 1 208 ? 17.804 -0.735 -2.811 1.00 55.97 208 ARG A O 1
ATOM 1630 N N . ARG A 1 209 ? 18.173 0.606 -4.571 1.00 63.47 209 ARG A N 1
ATOM 1631 C CA . ARG A 1 209 ? 18.444 1.819 -3.787 1.00 63.47 209 ARG A CA 1
ATOM 1632 C C . ARG A 1 209 ? 17.161 2.387 -3.182 1.00 63.47 209 ARG A C 1
ATOM 1634 O O . ARG A 1 209 ? 16.131 2.456 -3.851 1.00 63.47 209 ARG A O 1
ATOM 1641 N N . ASP A 1 210 ? 17.252 2.827 -1.927 1.00 80.12 210 ASP A N 1
ATOM 1642 C CA . ASP A 1 210 ? 16.195 3.606 -1.280 1.00 80.12 210 ASP A CA 1
ATOM 1643 C C . ASP A 1 210 ? 15.840 4.814 -2.147 1.00 80.12 210 ASP A C 1
ATOM 1645 O O . ASP A 1 210 ? 16.720 5.548 -2.610 1.00 80.12 210 ASP A O 1
ATOM 1649 N N . ARG A 1 211 ? 14.542 5.022 -2.375 1.00 83.69 211 ARG A N 1
ATOM 1650 C CA . ARG A 1 211 ? 14.073 6.243 -3.028 1.00 83.69 211 ARG A CA 1
ATOM 1651 C C . ARG A 1 211 ? 14.295 7.428 -2.094 1.00 83.69 211 ARG A C 1
ATOM 1653 O O . ARG A 1 211 ? 14.183 7.292 -0.877 1.00 83.69 211 ARG A O 1
ATOM 1660 N N . THR A 1 212 ? 14.599 8.592 -2.662 1.00 88.88 212 THR A N 1
ATOM 1661 C CA . THR A 1 212 ? 14.698 9.816 -1.861 1.00 88.88 212 THR A CA 1
ATOM 1662 C C . THR A 1 212 ? 13.315 10.233 -1.366 1.00 88.88 212 THR A C 1
ATOM 1664 O O . THR A 1 212 ? 12.290 9.909 -1.977 1.00 88.88 212 THR A O 1
ATOM 1667 N N . GLU A 1 213 ? 13.275 10.975 -0.261 1.00 89.44 213 GLU A N 1
ATOM 1668 C CA . GLU A 1 213 ? 12.013 11.457 0.304 1.00 89.44 213 GLU A CA 1
ATOM 1669 C C . GLU A 1 213 ? 11.256 12.372 -0.666 1.00 89.44 213 GLU A C 1
ATOM 1671 O O . GLU A 1 213 ? 10.028 12.374 -0.679 1.00 89.44 213 GLU A O 1
ATOM 1676 N N . GLU A 1 214 ? 11.967 13.138 -1.496 1.00 91.12 214 GLU A N 1
ATOM 1677 C CA . GLU A 1 214 ? 11.368 14.020 -2.500 1.00 91.12 214 GLU A CA 1
ATOM 1678 C C . GLU A 1 214 ? 10.609 13.218 -3.558 1.00 91.12 214 GLU A C 1
ATOM 1680 O O . GLU A 1 214 ? 9.462 13.544 -3.856 1.00 91.12 214 GLU A O 1
ATOM 1685 N N . VAL A 1 215 ? 11.208 12.132 -4.064 1.00 91.88 215 VAL A N 1
ATOM 1686 C CA . VAL A 1 215 ? 10.574 11.245 -5.052 1.00 91.88 215 VAL A CA 1
ATOM 1687 C C . VAL A 1 215 ? 9.327 10.592 -4.462 1.00 91.88 215 VAL A C 1
ATOM 1689 O O . VAL A 1 215 ? 8.279 10.560 -5.104 1.00 91.88 215 VAL A O 1
ATOM 1692 N N . MET A 1 216 ? 9.413 10.109 -3.220 1.00 93.88 216 MET A N 1
ATOM 1693 C CA . MET A 1 216 ? 8.265 9.522 -2.526 1.00 93.88 216 MET A CA 1
ATOM 1694 C C . MET A 1 216 ? 7.150 10.547 -2.294 1.00 93.88 216 MET A C 1
ATOM 1696 O O . MET A 1 216 ? 5.975 10.242 -2.489 1.00 93.88 216 MET A O 1
ATOM 1700 N N . ALA A 1 217 ? 7.494 11.768 -1.884 1.00 94.38 217 ALA A N 1
ATOM 1701 C CA . ALA A 1 217 ? 6.518 12.825 -1.650 1.00 94.38 217 ALA A CA 1
ATOM 1702 C C . ALA A 1 217 ? 5.838 13.293 -2.945 1.00 94.38 217 ALA A C 1
ATOM 1704 O O . ALA A 1 217 ? 4.653 13.627 -2.927 1.00 94.38 217 ALA A O 1
ATOM 1705 N N . GLU A 1 218 ? 6.562 13.321 -4.063 1.00 94.69 218 GLU A N 1
ATOM 1706 C CA . GLU A 1 218 ? 6.006 13.670 -5.369 1.00 94.69 218 GLU A CA 1
ATOM 1707 C C . GLU A 1 218 ? 5.069 12.582 -5.908 1.00 94.69 218 GLU A C 1
ATOM 1709 O O . GLU A 1 218 ? 3.960 12.899 -6.335 1.00 94.69 218 GLU A O 1
ATOM 1714 N N . GLU A 1 219 ? 5.444 11.305 -5.792 1.00 94.06 219 GLU A N 1
ATOM 1715 C CA . GLU A 1 219 ? 4.564 10.181 -6.140 1.00 94.06 219 GLU A CA 1
ATOM 1716 C C . GLU A 1 219 ? 3.307 10.146 -5.253 1.00 94.06 219 GLU A C 1
ATOM 1718 O O . GLU A 1 219 ? 2.190 9.990 -5.738 1.00 94.06 219 GLU A O 1
ATOM 1723 N N . ALA A 1 220 ? 3.450 10.362 -3.944 1.00 96.06 220 ALA A N 1
ATOM 1724 C CA . ALA A 1 220 ? 2.295 10.436 -3.055 1.00 96.06 220 ALA A CA 1
ATOM 1725 C C . ALA A 1 220 ? 1.371 11.614 -3.411 1.00 96.06 220 ALA A C 1
ATOM 1727 O O . ALA A 1 220 ? 0.148 11.491 -3.327 1.00 96.06 220 ALA A O 1
ATOM 1728 N N . ARG A 1 221 ? 1.934 12.756 -3.828 1.00 95.75 221 ARG A N 1
ATOM 1729 C CA . ARG A 1 221 ? 1.154 13.912 -4.286 1.00 95.75 221 ARG A CA 1
ATOM 1730 C C . ARG A 1 221 ? 0.371 13.583 -5.555 1.00 95.75 221 ARG A C 1
ATOM 1732 O O . ARG A 1 221 ? -0.825 13.857 -5.586 1.00 95.75 221 ARG A O 1
ATOM 1739 N N . SER A 1 222 ? 1.003 12.954 -6.549 1.00 95.12 222 SER A N 1
ATOM 1740 C CA . SER A 1 222 ? 0.336 12.625 -7.815 1.00 95.12 222 SER A CA 1
ATOM 1741 C C . SER A 1 222 ? -0.864 11.694 -7.618 1.00 95.12 222 SER A C 1
ATOM 1743 O O . SER A 1 222 ? -1.894 11.887 -8.262 1.00 95.12 222 SER A O 1
ATOM 1745 N N . TYR A 1 223 ? -0.783 10.741 -6.683 1.00 96.31 223 TYR A N 1
ATOM 1746 C CA . TYR A 1 223 ? -1.921 9.889 -6.327 1.00 96.31 223 TYR A CA 1
ATOM 1747 C C . TYR A 1 223 ? -2.996 10.631 -5.541 1.00 96.31 223 TYR A C 1
ATOM 1749 O O . TYR A 1 223 ? -4.182 10.410 -5.783 1.00 96.31 223 TYR A O 1
ATOM 1757 N N . ARG A 1 224 ? -2.611 11.515 -4.614 1.00 95.50 224 ARG A N 1
ATOM 1758 C CA . ARG A 1 224 ? -3.555 12.263 -3.772 1.00 95.50 224 ARG A CA 1
ATOM 1759 C C . ARG A 1 224 ? -4.539 13.082 -4.608 1.00 95.50 224 ARG A C 1
ATOM 1761 O O . ARG A 1 224 ? -5.733 13.076 -4.317 1.00 95.50 224 ARG A O 1
ATOM 1768 N N . ASP A 1 225 ? -4.056 13.686 -5.689 1.00 93.12 225 ASP A N 1
ATOM 1769 C CA . ASP A 1 225 ? -4.859 14.509 -6.602 1.00 93.12 225 ASP A CA 1
ATOM 1770 C C . ASP A 1 225 ? -5.959 13.716 -7.340 1.00 93.12 225 ASP A C 1
ATOM 1772 O O . ASP A 1 225 ? -6.858 14.307 -7.936 1.00 93.12 225 ASP A O 1
ATOM 1776 N N . LYS A 1 226 ? -5.927 12.377 -7.294 1.00 93.50 226 LYS A N 1
ATOM 1777 C CA . LYS A 1 226 ? -6.893 11.485 -7.965 1.00 93.50 226 LYS A CA 1
ATOM 1778 C C . LYS A 1 226 ? -8.039 11.021 -7.070 1.00 93.50 226 LYS A C 1
ATOM 1780 O O . LYS A 1 226 ? -8.969 10.386 -7.564 1.00 93.50 226 LYS A O 1
ATOM 1785 N N . PHE A 1 227 ? -7.973 11.304 -5.769 1.00 89.25 227 PHE A N 1
ATOM 1786 C CA . PHE A 1 227 ? -9.027 10.962 -4.806 1.00 89.25 227 PHE A CA 1
ATOM 1787 C C . PHE A 1 227 ? -9.974 12.129 -4.494 1.00 89.25 227 PHE A C 1
ATOM 1789 O O . PHE A 1 227 ? -10.859 11.963 -3.652 1.00 89.25 227 PHE A O 1
ATOM 1796 N N . ILE A 1 228 ? -9.775 13.277 -5.154 1.00 67.81 228 ILE A N 1
ATOM 1797 C CA . ILE A 1 228 ? -10.597 14.492 -5.043 1.00 67.81 228 ILE A CA 1
ATOM 1798 C C . ILE A 1 228 ? -11.892 14.343 -5.850 1.00 67.81 228 ILE A C 1
ATOM 1800 O O . ILE A 1 228 ? -11.832 13.825 -6.989 1.00 67.81 228 ILE A O 1
#

Organism: NCBI:txid722753